Protein AF-A0A820MWV8-F1 (afdb_monomer)

Sequence (219 aa):
INILLFGETGVGKSTFINTFAHYLSYNTLDEALRGKIQILIPSSFSVSDSDTHTSTTITVGSPDDNELCEDNGKSQTQGCKSYVFFIGNRYLRLIDTLGIGDCRGVEQDNKNFDHILAFVSRYEHLNTICIMLKPNEHRLNIFIKYDIKELLKHLHINAKDNVMFIFTNARTNFYMPGGTSKQLKILLNELEATTRNHVPFIKENTFLFDNESFRFFDY

Mean predicted aligned error: 6.99 Å

Foldseek 3Di:
DEEEEAAAAPLCLQLVVQVVVLVVVDPDPVCSLVDDRRHPDKEKDWDADPPPRDIDIDIDDDDDPQAQHDPPRAFRGNAWDWDWDCDDNDIYIYTYATGWPGPVDDVVNVVSVVRVVVVCVVDPDRQAYEYGEEAAPLDDDPGRLVSVLVVVLPDDLVCLARYAYEHELCVVVVNDSHNVLVNVVVSQVVSCVVRVRRRDDDPVRYHYYYSVVVVVSVD

Nearest PDB structures (foldseek):
  3bb1-assembly4_G  TM=7.144E-01  e=1.302E-06  Pisum sativum
  3bb1-assembly3_F  TM=7.424E-01  e=8.557E-06  Pisum sativum
  3def-assembly1_A  TM=6.778E-01  e=3.135E-06  Arabidopsis thaliana
  3bb1-assembly2_C  TM=7.352E-01  e=1.328E-05  Pisum sativum
  3v70-assembly1_A  TM=6.775E-01  e=3.624E-05  Homo sapiens

pLDDT: mean 82.39, std 10.22, range [38.56, 96.12]

Secondary structure (DSSP, 8-state):
-EEEEE-BTTSSHHHHHHHHHHHHTSSSHHHHHHSPPP-SS-EEEEEE-TTT--EEEEEES---TTB----SSS-SB-S-EEEEEEETTEEEEEEE-PPB--TT-HHHHHHHHHHHHHHHTTSS---EEEEEE-TT-SS--HHHHHHHHHHHHHS-TTSGGGEEEEE-SGGGGTTS-HHHHHHHHHHHHHHHHHH------SGGGEEE---GGGGGTT-

Structure (mmCIF, N/CA/C/O backbone):
data_AF-A0A820MWV8-F1
#
_entry.id   AF-A0A820MWV8-F1
#
loop_
_atom_site.group_PDB
_atom_site.id
_atom_site.type_symbol
_atom_site.label_atom_id
_atom_site.label_alt_id
_atom_site.label_comp_id
_atom_site.label_asym_id
_atom_site.label_entity_id
_atom_site.label_seq_id
_atom_site.pdbx_PDB_ins_code
_atom_s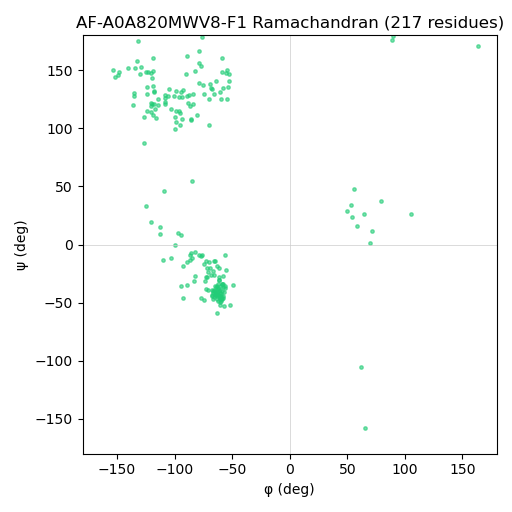ite.Cartn_x
_atom_site.Cartn_y
_atom_site.Cartn_z
_atom_site.occupancy
_atom_site.B_iso_or_equiv
_atom_site.auth_seq_id
_atom_site.auth_comp_id
_atom_site.auth_asym_id
_atom_site.auth_atom_id
_atom_site.pdbx_PDB_model_num
ATOM 1 N N . ILE A 1 1 ? -10.300 -14.214 -0.273 1.00 92.12 1 ILE A N 1
ATOM 2 C CA . ILE A 1 1 ? -9.483 -13.337 0.596 1.00 92.12 1 ILE A CA 1
ATOM 3 C C . ILE A 1 1 ? -9.434 -11.978 -0.073 1.00 92.12 1 ILE A C 1
ATOM 5 O O . ILE A 1 1 ? -8.936 -11.913 -1.187 1.00 92.12 1 ILE A O 1
ATOM 9 N N . ASN A 1 2 ? -9.987 -10.940 0.547 1.00 93.25 2 ASN A N 1
ATOM 10 C CA . ASN A 1 2 ? -10.034 -9.585 -0.003 1.00 93.25 2 ASN A CA 1
ATOM 11 C C . ASN A 1 2 ? -9.075 -8.685 0.781 1.00 93.25 2 ASN A C 1
ATOM 13 O O . ASN A 1 2 ? -9.213 -8.559 1.999 1.00 93.25 2 ASN A O 1
ATOM 17 N N . ILE A 1 3 ? -8.108 -8.095 0.081 1.00 94.88 3 ILE A N 1
ATOM 18 C CA . ILE A 1 3 ? -7.050 -7.253 0.642 1.00 94.88 3 ILE A CA 1
ATOM 19 C C . ILE A 1 3 ? -7.164 -5.865 0.013 1.00 94.88 3 ILE A C 1
ATOM 21 O O . ILE A 1 3 ? -7.073 -5.741 -1.206 1.00 94.88 3 ILE A O 1
ATOM 25 N N . LEU A 1 4 ? -7.357 -4.836 0.833 1.00 94.19 4 LEU A N 1
ATOM 26 C CA . LEU A 1 4 ? -7.358 -3.437 0.405 1.00 94.19 4 LEU A CA 1
ATOM 27 C C . LEU A 1 4 ? -5.935 -2.879 0.421 1.00 94.19 4 LEU A C 1
ATOM 29 O O . LEU A 1 4 ? -5.266 -2.985 1.445 1.00 94.19 4 LEU A O 1
ATOM 33 N N . LEU A 1 5 ? -5.485 -2.266 -0.673 1.00 94.56 5 LEU A N 1
ATOM 34 C CA . LEU A 1 5 ? -4.225 -1.523 -0.718 1.00 94.56 5 LEU A CA 1
ATOM 35 C C . LEU A 1 5 ? -4.519 -0.033 -0.559 1.00 94.56 5 LEU A C 1
ATOM 37 O O . LEU A 1 5 ? -5.155 0.557 -1.420 1.00 94.56 5 LEU A O 1
ATOM 41 N N . PHE A 1 6 ? -4.054 0.575 0.527 1.00 91.44 6 PHE A N 1
ATOM 42 C CA . PHE A 1 6 ? -4.320 1.972 0.859 1.00 91.44 6 PHE A CA 1
ATOM 43 C C . PHE A 1 6 ? -3.015 2.740 1.047 1.00 91.44 6 PHE A C 1
ATOM 45 O O . PHE A 1 6 ? -2.105 2.257 1.710 1.00 91.44 6 PHE A O 1
ATOM 52 N N . GLY A 1 7 ? -2.905 3.945 0.494 1.00 88.88 7 GLY A N 1
ATOM 53 C CA . GLY A 1 7 ? -1.718 4.786 0.658 1.00 88.88 7 GLY A CA 1
ATOM 54 C C . GLY A 1 7 ? -1.653 5.911 -0.366 1.00 88.88 7 GLY A C 1
ATOM 55 O O . GLY A 1 7 ? -2.437 5.934 -1.322 1.00 88.88 7 GLY A O 1
ATOM 56 N N . GLU A 1 8 ? -0.708 6.832 -0.177 1.00 85.25 8 GLU A N 1
ATOM 57 C CA . GLU A 1 8 ? -0.586 8.040 -1.001 1.00 85.25 8 GLU A CA 1
ATOM 58 C C . GLU A 1 8 ? -0.390 7.743 -2.496 1.00 85.25 8 GLU A C 1
ATOM 60 O O . GLU A 1 8 ? 0.009 6.648 -2.925 1.00 85.25 8 GLU A O 1
ATOM 65 N N . THR A 1 9 ? -0.683 8.745 -3.319 1.00 81.56 9 THR A N 1
ATOM 66 C CA . THR A 1 9 ? -0.273 8.750 -4.727 1.00 81.56 9 THR A CA 1
ATOM 67 C C . THR A 1 9 ? 1.236 8.514 -4.845 1.00 81.56 9 THR A C 1
ATOM 69 O O . THR A 1 9 ? 2.036 9.068 -4.097 1.00 81.56 9 THR A O 1
ATOM 72 N N . GLY A 1 10 ? 1.643 7.647 -5.777 1.00 80.81 10 GLY A N 1
ATOM 73 C CA . GLY A 1 10 ? 3.062 7.365 -6.016 1.00 80.81 10 GLY A CA 1
ATOM 74 C C . GLY A 1 10 ? 3.763 6.559 -4.913 1.00 80.81 10 GLY A C 1
ATOM 75 O O . GLY A 1 10 ? 4.989 6.449 -4.937 1.00 80.81 10 GLY A O 1
ATOM 76 N N . VAL A 1 11 ? 3.028 5.979 -3.953 1.00 86.12 11 VAL A N 1
ATOM 77 C CA . VAL A 1 11 ? 3.604 5.065 -2.947 1.00 86.12 11 VAL A CA 1
ATOM 78 C C . VAL A 1 11 ? 3.988 3.700 -3.532 1.00 86.12 11 VAL A C 1
ATOM 80 O O . VAL A 1 11 ? 4.812 3.009 -2.950 1.00 86.12 11 VAL A O 1
ATOM 83 N N . GLY A 1 12 ? 3.435 3.316 -4.690 1.00 87.94 12 GLY A N 1
ATOM 84 C CA . GLY A 1 12 ? 3.765 2.062 -5.383 1.00 87.94 12 GLY A CA 1
ATOM 85 C C . GLY A 1 12 ? 2.714 0.947 -5.293 1.00 87.94 12 GLY A C 1
ATOM 86 O O . GLY A 1 12 ? 3.083 -0.219 -5.410 1.00 87.94 12 GLY A O 1
ATOM 87 N N . LYS A 1 13 ? 1.425 1.273 -5.099 1.00 90.75 13 LYS A N 1
ATOM 88 C CA . LYS A 1 13 ? 0.319 0.288 -5.050 1.00 90.75 13 LYS A CA 1
ATOM 89 C C . LYS A 1 13 ? 0.231 -0.561 -6.326 1.00 90.75 13 LYS A C 1
ATOM 91 O O . LYS A 1 13 ? 0.326 -1.784 -6.264 1.00 90.75 13 LYS A O 1
ATOM 96 N N . SER A 1 14 ? 0.164 0.084 -7.489 1.00 89.06 14 SER A N 1
ATOM 97 C CA . SER A 1 14 ? 0.075 -0.601 -8.784 1.00 89.06 14 SER A CA 1
ATOM 98 C C . SER A 1 14 ? 1.346 -1.400 -9.104 1.00 89.06 14 SER A C 1
ATOM 100 O O . SER A 1 14 ? 1.273 -2.546 -9.546 1.00 89.06 14 SER A O 1
ATOM 102 N N . THR A 1 15 ? 2.526 -0.857 -8.773 1.00 88.69 15 THR A N 1
ATOM 103 C CA . THR A 1 15 ? 3.806 -1.579 -8.890 1.00 88.69 15 THR A CA 1
ATOM 104 C C . THR A 1 15 ? 3.839 -2.832 -8.016 1.00 88.69 15 THR A C 1
ATOM 106 O O . THR A 1 15 ? 4.344 -3.868 -8.449 1.00 88.69 15 THR A O 1
ATOM 109 N N . PHE A 1 16 ? 3.276 -2.773 -6.805 1.00 91.00 16 PHE A N 1
ATOM 110 C CA . PHE A 1 16 ? 3.152 -3.934 -5.926 1.00 91.00 16 PHE A CA 1
ATOM 111 C C . PHE A 1 16 ? 2.266 -5.019 -6.549 1.00 91.00 16 PHE A C 1
ATOM 113 O O . PHE A 1 16 ? 2.663 -6.180 -6.555 1.00 91.00 16 PHE A O 1
ATOM 120 N N . ILE A 1 17 ? 1.122 -4.656 -7.140 1.00 92.06 17 ILE A N 1
ATOM 121 C CA . ILE A 1 17 ? 0.235 -5.615 -7.823 1.00 92.06 17 ILE A CA 1
ATOM 122 C C . ILE A 1 17 ? 0.927 -6.252 -9.032 1.00 92.06 17 ILE A C 1
ATOM 124 O O . ILE A 1 17 ? 0.891 -7.475 -9.170 1.00 92.06 17 ILE A O 1
ATOM 128 N N . ASN A 1 18 ? 1.584 -5.456 -9.880 1.00 90.12 18 ASN A N 1
ATOM 129 C CA . ASN A 1 18 ? 2.346 -5.970 -11.023 1.00 90.12 18 ASN A CA 1
ATOM 130 C C . ASN A 1 18 ? 3.433 -6.948 -10.577 1.00 90.12 18 ASN A C 1
ATOM 132 O O . ASN A 1 18 ? 3.551 -8.045 -11.116 1.00 90.12 18 ASN A O 1
ATOM 136 N N . THR A 1 19 ? 4.186 -6.581 -9.542 1.00 87.62 19 THR A N 1
ATOM 137 C CA . THR A 1 19 ? 5.248 -7.434 -9.008 1.00 87.62 19 THR A CA 1
ATOM 138 C C . THR A 1 19 ? 4.681 -8.722 -8.405 1.00 87.62 19 THR A C 1
ATOM 140 O O . THR A 1 19 ? 5.224 -9.801 -8.626 1.00 87.62 19 THR A O 1
ATOM 143 N N . PHE A 1 20 ? 3.560 -8.635 -7.686 1.00 89.75 20 PHE A N 1
ATOM 144 C CA . PHE A 1 20 ? 2.862 -9.793 -7.131 1.00 89.75 20 PHE A CA 1
ATOM 145 C C . PHE A 1 20 ? 2.394 -10.754 -8.234 1.00 89.75 20 PHE A C 1
ATOM 147 O O . PHE A 1 20 ? 2.632 -11.957 -8.150 1.00 89.75 20 PHE A O 1
ATOM 154 N N . ALA A 1 21 ? 1.789 -10.224 -9.298 1.00 90.06 21 ALA A N 1
ATOM 155 C CA . ALA A 1 21 ? 1.360 -10.999 -10.458 1.00 90.06 21 ALA A CA 1
ATOM 156 C C . ALA A 1 21 ? 2.532 -11.672 -11.178 1.00 90.06 21 ALA A C 1
ATOM 158 O O . ALA A 1 21 ? 2.457 -12.849 -11.536 1.00 90.06 21 ALA A O 1
ATOM 159 N N . HIS A 1 22 ? 3.623 -10.929 -11.360 1.00 88.12 22 HIS A N 1
ATOM 160 C CA . HIS A 1 22 ? 4.836 -11.434 -11.976 1.00 88.12 22 HIS A CA 1
ATOM 161 C C . HIS A 1 22 ? 5.414 -12.600 -11.169 1.00 88.12 22 HIS A C 1
ATOM 163 O O . HIS A 1 22 ? 5.574 -13.678 -11.728 1.00 88.12 22 HIS A O 1
ATOM 169 N N . TYR A 1 23 ? 5.615 -12.455 -9.855 1.00 85.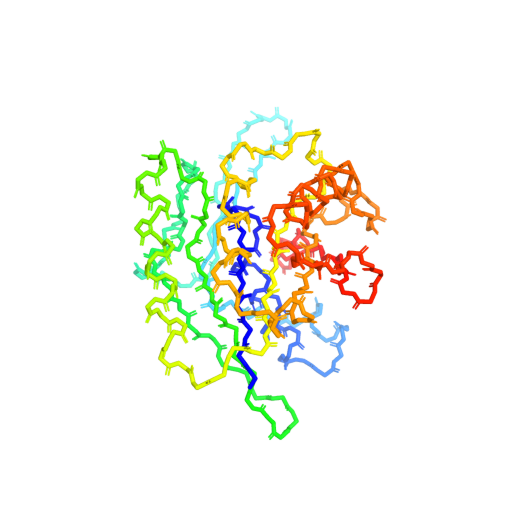19 23 TYR A N 1
ATOM 170 C CA . TYR A 1 23 ? 6.143 -13.548 -9.029 1.00 85.19 23 TYR A CA 1
ATOM 171 C C . TYR A 1 23 ? 5.239 -14.781 -8.987 1.00 85.19 23 TYR A C 1
ATOM 173 O O . TYR A 1 23 ? 5.748 -15.896 -8.960 1.00 85.19 23 TYR A O 1
ATOM 181 N N . LEU A 1 24 ? 3.914 -14.613 -9.027 1.00 87.81 24 LEU A N 1
ATOM 182 C CA . LEU A 1 24 ? 2.986 -15.748 -9.095 1.00 87.81 24 LEU A CA 1
ATOM 183 C C . LEU A 1 24 ? 2.998 -16.483 -10.441 1.00 87.81 24 LEU A C 1
ATOM 185 O O . LEU A 1 24 ? 2.474 -17.591 -10.527 1.00 87.81 24 LEU A O 1
ATOM 189 N N . SER A 1 25 ? 3.565 -15.879 -11.485 1.00 86.75 25 SER A N 1
ATOM 190 C CA . SER A 1 25 ? 3.640 -16.485 -12.818 1.00 86.75 25 SER A CA 1
ATOM 191 C C . SER A 1 25 ? 4.809 -17.466 -12.970 1.00 86.75 25 SER A C 1
ATOM 193 O O . SER A 1 25 ? 4.899 -18.137 -13.996 1.00 86.75 25 SER A O 1
ATOM 195 N N . TYR A 1 26 ? 5.691 -17.561 -11.970 1.00 87.50 26 TYR A N 1
ATOM 196 C CA . TYR A 1 26 ? 6.898 -18.389 -11.997 1.00 87.50 26 TYR A CA 1
ATOM 197 C C . TYR A 1 26 ? 6.990 -19.277 -10.756 1.00 87.50 26 TYR A C 1
ATOM 199 O O . TYR A 1 26 ? 6.469 -18.938 -9.694 1.00 87.50 26 TYR A O 1
ATOM 207 N N . ASN A 1 27 ? 7.667 -20.423 -10.874 1.00 86.19 27 ASN A N 1
ATOM 208 C CA . ASN A 1 27 ? 7.792 -21.357 -9.752 1.00 86.19 27 ASN A CA 1
ATOM 209 C C . ASN A 1 27 ? 8.911 -20.949 -8.792 1.00 86.19 27 ASN A C 1
ATOM 211 O O . ASN A 1 27 ? 8.877 -21.299 -7.611 1.00 86.19 27 ASN A O 1
ATOM 215 N N . THR A 1 28 ? 9.919 -20.237 -9.297 1.00 85.25 28 THR A N 1
ATOM 216 C CA . THR A 1 28 ? 11.075 -19.797 -8.514 1.00 85.25 28 THR A CA 1
ATOM 217 C C . THR A 1 28 ? 11.383 -18.325 -8.747 1.00 85.25 28 THR A C 1
ATOM 219 O O . THR A 1 28 ? 11.029 -17.743 -9.773 1.00 85.25 28 THR A O 1
ATOM 222 N N . LEU A 1 29 ? 12.087 -17.723 -7.785 1.00 80.56 29 LEU A N 1
ATOM 223 C CA . LEU A 1 29 ? 12.572 -16.353 -7.912 1.00 80.56 29 LEU A CA 1
ATOM 224 C C . LEU A 1 29 ? 13.509 -16.208 -9.120 1.00 80.56 29 LEU A C 1
ATOM 226 O O . LEU A 1 29 ? 13.345 -15.275 -9.893 1.00 80.56 29 LEU A O 1
ATOM 230 N N . ASP A 1 30 ? 14.433 -17.148 -9.326 1.00 83.25 30 ASP A N 1
ATOM 231 C CA . ASP A 1 30 ? 15.379 -17.104 -10.450 1.00 83.25 30 ASP A CA 1
ATOM 232 C C . ASP A 1 30 ? 14.680 -17.156 -11.814 1.00 83.25 30 ASP A C 1
ATOM 234 O O . ASP A 1 30 ? 15.104 -16.486 -12.756 1.00 83.25 30 ASP A O 1
ATOM 238 N N . GLU A 1 31 ? 13.599 -17.933 -11.924 1.00 85.44 31 GLU A N 1
ATOM 239 C CA . GLU A 1 31 ? 12.755 -17.952 -13.120 1.00 85.44 31 GLU A CA 1
ATOM 240 C C . GLU A 1 31 ? 12.056 -16.612 -13.333 1.00 85.44 31 GLU A C 1
ATOM 242 O O . GLU A 1 31 ? 12.054 -16.121 -14.457 1.00 85.44 31 GLU A O 1
ATOM 247 N N . ALA A 1 32 ? 11.516 -16.000 -12.275 1.00 84.19 32 ALA A N 1
ATOM 248 C CA . ALA A 1 32 ? 10.902 -14.680 -12.368 1.00 84.19 32 ALA A CA 1
ATOM 249 C C . ALA A 1 32 ? 11.912 -13.628 -12.848 1.00 84.19 32 ALA A C 1
ATOM 251 O O . ALA A 1 32 ? 11.640 -12.908 -13.803 1.00 84.19 32 ALA A O 1
ATOM 252 N N . LEU A 1 33 ? 13.123 -13.623 -12.277 1.00 78.31 33 LEU A N 1
ATOM 253 C CA . LEU A 1 33 ? 14.182 -12.673 -12.633 1.00 78.31 33 LEU A CA 1
ATOM 254 C C . LEU A 1 33 ? 14.634 -12.769 -14.102 1.00 78.31 33 LEU A C 1
ATOM 256 O O . LEU A 1 33 ? 15.135 -11.791 -14.646 1.00 78.31 33 LEU A O 1
ATOM 260 N N . ARG A 1 34 ? 14.509 -13.943 -14.731 1.00 82.25 34 ARG A N 1
ATOM 261 C CA . ARG A 1 34 ? 14.897 -14.183 -16.138 1.00 82.25 34 ARG A CA 1
ATOM 262 C C . ARG A 1 34 ? 13.706 -14.225 -17.091 1.00 82.25 34 ARG A C 1
ATOM 264 O O . ARG A 1 34 ? 13.884 -14.303 -18.306 1.00 82.25 34 ARG A O 1
ATOM 271 N N . GLY A 1 35 ? 12.505 -14.286 -16.536 1.00 79.81 35 GLY A N 1
ATOM 272 C CA . GLY A 1 35 ? 11.270 -14.459 -17.265 1.00 79.81 35 GLY A CA 1
ATOM 273 C C . GLY A 1 35 ? 10.799 -13.159 -17.899 1.00 79.81 35 GLY A C 1
ATOM 274 O O . GLY A 1 35 ? 11.238 -12.063 -17.564 1.00 79.81 35 GLY A O 1
ATOM 275 N N . LYS A 1 36 ? 9.835 -13.273 -18.813 1.00 81.44 36 LYS A N 1
ATOM 276 C CA . LYS A 1 36 ? 9.164 -12.100 -19.371 1.00 81.44 36 LYS A CA 1
ATOM 277 C C . LYS A 1 36 ? 8.365 -11.389 -18.274 1.00 81.44 36 LYS A C 1
ATOM 279 O O . LYS A 1 36 ? 7.555 -12.022 -17.584 1.00 81.44 36 LYS A O 1
ATOM 284 N N . ILE A 1 37 ? 8.550 -10.077 -18.143 1.00 79.19 37 ILE A N 1
ATOM 285 C CA . ILE A 1 37 ? 7.764 -9.268 -17.208 1.00 79.19 37 ILE A CA 1
ATOM 286 C C . ILE A 1 37 ? 6.280 -9.399 -17.545 1.00 79.19 37 ILE A C 1
ATOM 288 O O . ILE A 1 37 ? 5.870 -9.322 -18.705 1.00 79.19 37 ILE A O 1
ATOM 292 N N . GLN A 1 38 ? 5.476 -9.597 -16.504 1.00 80.56 38 GLN A N 1
ATOM 293 C CA . GLN A 1 38 ? 4.024 -9.581 -16.597 1.00 80.56 38 GLN A CA 1
ATOM 294 C C . GLN A 1 38 ? 3.540 -8.246 -16.039 1.00 80.56 38 GLN A C 1
ATOM 296 O O . GLN A 1 38 ? 3.763 -7.945 -14.868 1.00 80.56 38 GLN A O 1
ATOM 301 N N . ILE A 1 39 ? 2.908 -7.441 -16.891 1.00 84.38 39 ILE A N 1
ATOM 302 C CA . ILE A 1 39 ? 2.416 -6.106 -16.545 1.00 84.38 39 ILE A CA 1
ATOM 303 C C . ILE A 1 39 ? 0.898 -6.135 -16.666 1.00 84.38 39 ILE A C 1
ATOM 305 O O . ILE A 1 39 ? 0.368 -6.235 -17.770 1.00 84.38 39 ILE A O 1
ATOM 309 N N . LEU A 1 40 ? 0.208 -6.094 -15.525 1.00 86.12 40 LEU A N 1
ATOM 310 C CA . LEU A 1 40 ? -1.255 -6.057 -15.469 1.00 86.12 40 LEU A CA 1
ATOM 311 C C . LEU A 1 40 ? -1.791 -4.629 -15.502 1.00 86.12 40 LEU A C 1
ATOM 313 O O . LEU A 1 40 ? -2.865 -4.388 -16.042 1.00 86.12 40 LEU A O 1
ATOM 317 N N . ILE A 1 41 ? -1.054 -3.714 -14.880 1.00 87.00 41 ILE A N 1
ATOM 318 C CA . ILE A 1 41 ? -1.415 -2.312 -14.722 1.00 87.00 41 ILE A CA 1
ATOM 319 C C . ILE A 1 41 ? -0.348 -1.497 -15.445 1.00 87.00 41 ILE A C 1
ATOM 321 O O . ILE A 1 41 ? 0.829 -1.642 -15.092 1.00 87.00 41 ILE A O 1
ATOM 325 N N . PRO A 1 42 ? -0.696 -0.678 -16.450 1.00 85.38 42 PRO A N 1
ATOM 326 C CA . PRO A 1 42 ? 0.289 0.195 -17.064 1.00 85.38 42 PRO A CA 1
ATOM 327 C C . PRO A 1 42 ? 0.897 1.122 -16.016 1.00 85.38 42 PRO A C 1
ATOM 329 O O . PRO A 1 42 ? 0.286 1.463 -15.003 1.00 85.38 42 PRO A O 1
ATOM 332 N N . SER A 1 43 ? 2.155 1.478 -16.211 1.00 79.06 43 SER A N 1
ATOM 333 C CA . SER A 1 43 ? 2.868 2.351 -15.288 1.00 79.06 43 SER A CA 1
ATOM 334 C C . SER A 1 43 ? 3.889 3.167 -16.054 1.00 79.06 43 SER A C 1
ATOM 336 O O . SER A 1 43 ? 4.498 2.674 -17.004 1.00 79.06 43 SER A O 1
ATOM 338 N N . SER A 1 44 ? 4.104 4.402 -15.614 1.00 77.81 44 SER A N 1
ATOM 339 C CA . SER A 1 44 ? 5.174 5.249 -16.117 1.00 77.81 44 SER A CA 1
ATOM 340 C C . SER A 1 44 ? 6.147 5.628 -15.008 1.00 77.81 44 SER A C 1
ATOM 342 O O . SER A 1 44 ? 5.803 5.690 -13.824 1.00 77.81 44 SER A O 1
ATOM 344 N N . PHE A 1 45 ? 7.401 5.826 -15.390 1.00 76.12 45 PHE A N 1
ATOM 345 C CA . PHE A 1 45 ? 8.439 6.334 -14.508 1.00 76.12 45 PHE A CA 1
ATOM 346 C C . PHE A 1 45 ? 9.443 7.163 -15.301 1.00 76.12 45 PHE A C 1
ATOM 348 O O . PHE A 1 45 ? 9.701 6.913 -16.477 1.00 76.12 45 PHE A O 1
ATOM 355 N N . SER A 1 46 ? 10.005 8.163 -14.636 1.00 78.06 46 SER A N 1
ATOM 356 C CA . SER A 1 46 ? 10.964 9.091 -15.222 1.00 78.06 46 SER A CA 1
ATOM 357 C C . SER A 1 46 ? 12.391 8.637 -14.906 1.00 78.06 46 SER A C 1
ATOM 359 O O . SER A 1 46 ? 12.732 8.415 -13.742 1.00 78.06 46 SER A O 1
ATOM 361 N N . VAL A 1 47 ? 13.224 8.495 -15.937 1.00 78.38 47 VAL A N 1
ATOM 362 C CA . VAL A 1 47 ? 14.664 8.229 -15.818 1.00 78.38 47 VAL A CA 1
ATOM 363 C C . VAL A 1 47 ? 15.409 9.492 -16.219 1.00 78.38 47 VAL A C 1
ATOM 365 O O . VAL A 1 47 ? 15.221 10.000 -17.324 1.00 78.38 47 VAL A O 1
ATOM 368 N N . SER A 1 48 ? 16.243 10.006 -15.316 1.00 80.19 48 SER A N 1
ATOM 369 C CA . SER A 1 48 ? 17.113 11.142 -15.609 1.00 80.19 48 SER A CA 1
ATOM 370 C C . SER A 1 48 ? 18.482 10.649 -16.040 1.00 80.19 48 SER A C 1
ATOM 372 O O . SER A 1 48 ? 19.098 9.837 -15.350 1.00 80.19 48 SER A O 1
ATOM 374 N N . ASP A 1 49 ? 18.978 11.194 -17.141 1.00 81.38 49 ASP A N 1
ATOM 375 C CA . ASP A 1 49 ? 20.375 11.058 -17.531 1.00 81.38 49 ASP A CA 1
ATOM 376 C C . ASP A 1 49 ? 21.270 11.836 -16.548 1.00 81.38 49 ASP A C 1
ATOM 378 O O . ASP A 1 49 ? 20.937 12.961 -16.157 1.00 81.38 49 ASP A O 1
ATOM 382 N N . SER A 1 50 ? 22.375 11.229 -16.102 1.00 79.75 50 SER A N 1
ATOM 383 C CA . SER A 1 50 ? 23.232 11.799 -15.052 1.00 79.75 50 SER A CA 1
ATOM 384 C C . SER A 1 50 ? 24.050 12.999 -15.520 1.00 79.75 50 SER A C 1
ATOM 386 O O . SER A 1 50 ? 24.375 13.866 -14.710 1.00 79.75 50 SER A O 1
ATOM 388 N N . ASP A 1 51 ? 24.377 13.060 -16.809 1.00 82.62 51 ASP A N 1
ATOM 389 C CA . ASP A 1 51 ? 25.282 14.070 -17.356 1.00 82.62 51 ASP A CA 1
ATOM 390 C C . ASP A 1 51 ? 24.490 15.280 -17.859 1.00 82.62 51 ASP A C 1
ATOM 392 O O . ASP A 1 51 ? 24.791 16.431 -17.544 1.00 82.62 51 ASP A O 1
ATOM 396 N N . THR A 1 52 ? 23.413 15.022 -18.593 1.00 85.62 52 THR A N 1
ATOM 397 C CA . THR A 1 52 ? 22.571 16.044 -19.222 1.00 85.62 52 THR A CA 1
ATOM 398 C C . THR A 1 52 ? 21.432 16.522 -18.327 1.00 85.62 52 THR A C 1
ATOM 400 O O . THR A 1 52 ? 20.831 17.552 -18.629 1.00 85.62 52 THR A O 1
ATOM 403 N N . HIS A 1 53 ? 21.122 15.797 -17.242 1.00 78.19 53 HIS A N 1
ATOM 404 C CA . HIS A 1 53 ? 19.965 16.049 -16.369 1.00 78.19 53 HIS A CA 1
ATOM 405 C C . HIS A 1 53 ? 18.632 16.093 -17.139 1.00 78.19 53 HIS A C 1
ATOM 407 O O . HIS A 1 53 ? 17.657 16.706 -16.699 1.00 78.19 53 HIS A O 1
ATOM 413 N N . THR A 1 54 ? 18.586 15.455 -18.312 1.00 83.12 54 THR A N 1
ATOM 414 C CA . THR A 1 54 ? 17.364 15.339 -19.102 1.00 83.12 54 THR A CA 1
ATOM 415 C C . THR A 1 54 ? 16.551 14.153 -18.601 1.00 83.12 54 THR A C 1
ATOM 417 O O . THR A 1 54 ? 17.069 13.052 -18.423 1.00 83.12 54 THR A O 1
ATOM 420 N N . SER A 1 55 ? 15.266 14.394 -18.341 1.00 80.31 55 SER A N 1
ATOM 421 C CA . SER A 1 55 ? 14.329 13.371 -17.881 1.00 80.31 55 SER A CA 1
ATOM 422 C C . SER A 1 55 ? 13.592 12.769 -19.071 1.00 80.31 55 SER A C 1
ATOM 424 O O . SER A 1 55 ? 12.998 13.499 -19.866 1.00 80.31 55 SER A O 1
ATOM 426 N N . THR A 1 56 ? 13.615 11.444 -19.183 1.00 80.81 56 THR A N 1
ATOM 427 C CA . THR A 1 56 ? 12.828 10.688 -20.158 1.00 80.81 56 THR A CA 1
ATOM 428 C C . THR A 1 56 ? 11.801 9.840 -19.423 1.00 80.81 56 THR A C 1
ATOM 430 O O . THR A 1 56 ? 12.150 9.039 -18.555 1.00 80.81 56 THR A O 1
ATOM 433 N N . THR A 1 57 ? 10.527 9.996 -19.775 1.00 80.06 57 THR A N 1
ATOM 434 C CA . THR A 1 57 ? 9.448 9.169 -19.228 1.00 80.06 57 THR A CA 1
ATOM 435 C C . THR A 1 57 ? 9.350 7.864 -20.006 1.00 80.06 57 THR A C 1
ATOM 437 O O . THR A 1 57 ? 9.113 7.858 -21.213 1.00 80.06 57 THR A O 1
ATOM 440 N N . ILE A 1 58 ? 9.501 6.751 -19.299 1.00 79.50 58 ILE A N 1
ATOM 441 C CA . ILE A 1 58 ? 9.300 5.401 -19.817 1.00 79.50 58 ILE A CA 1
ATOM 442 C C . ILE A 1 58 ? 7.906 4.955 -19.393 1.00 79.50 58 ILE A C 1
ATOM 444 O O . ILE A 1 58 ? 7.533 5.109 -18.232 1.00 79.50 58 ILE A O 1
ATOM 448 N N . THR A 1 59 ? 7.132 4.419 -20.335 1.00 80.88 59 THR A N 1
ATOM 449 C CA . THR A 1 59 ? 5.813 3.831 -20.067 1.00 80.88 59 THR A CA 1
ATOM 450 C C . THR A 1 59 ? 5.844 2.360 -20.432 1.00 80.88 59 THR A C 1
ATOM 452 O O . THR A 1 59 ? 6.290 1.999 -21.520 1.00 80.88 59 THR A O 1
ATOM 455 N N . VAL A 1 60 ? 5.358 1.521 -19.523 1.00 81.31 60 VAL A N 1
ATOM 456 C CA . VAL A 1 60 ? 5.300 0.070 -19.685 1.00 81.31 60 VAL A CA 1
ATOM 457 C C . VAL A 1 60 ? 3.861 -0.423 -19.537 1.00 81.31 60 VAL A C 1
ATOM 459 O O . VAL A 1 60 ? 3.073 0.142 -18.777 1.00 81.31 60 VAL A O 1
ATOM 462 N N . GLY A 1 61 ? 3.517 -1.498 -20.249 1.00 82.38 61 GLY A N 1
ATOM 463 C CA . GLY A 1 61 ? 2.153 -2.033 -20.306 1.00 82.38 61 GLY A CA 1
ATOM 464 C C . GLY A 1 61 ? 1.294 -1.423 -21.419 1.00 82.38 61 GLY A C 1
ATOM 465 O O . GLY A 1 61 ? 1.731 -0.557 -22.172 1.00 82.38 61 GLY A O 1
ATOM 466 N N . SER A 1 62 ? 0.069 -1.932 -21.559 1.00 83.38 62 SER A N 1
ATOM 467 C CA . SER A 1 62 ? -0.912 -1.410 -22.524 1.00 83.38 62 SER A CA 1
ATOM 468 C C . SER A 1 62 ? -1.760 -0.305 -21.883 1.00 83.38 62 SER A C 1
ATOM 470 O O . SER A 1 62 ? -2.040 -0.422 -20.691 1.00 83.38 62 SER A O 1
ATOM 472 N N . PRO A 1 63 ? -2.195 0.726 -22.634 1.00 82.75 63 PRO A N 1
ATOM 473 C CA . PRO A 1 63 ? -3.060 1.782 -22.105 1.00 82.75 63 PRO A CA 1
ATOM 474 C C . PRO A 1 63 ? -4.318 1.232 -21.415 1.00 82.75 63 PRO A C 1
ATOM 476 O O . PRO A 1 63 ? -4.926 0.278 -21.903 1.00 82.75 63 PRO A O 1
ATOM 479 N N . ASP A 1 64 ? -4.707 1.852 -20.302 1.00 82.88 64 ASP A N 1
ATOM 480 C CA . ASP A 1 64 ? -5.896 1.518 -19.512 1.00 82.88 64 ASP A CA 1
ATOM 481 C C . ASP A 1 64 ? -6.612 2.823 -19.144 1.00 82.88 64 ASP A C 1
ATOM 483 O O . ASP A 1 64 ? -5.995 3.729 -18.589 1.00 82.88 64 ASP A O 1
ATOM 487 N N . ASP A 1 65 ? -7.911 2.922 -19.432 1.00 84.31 65 ASP A N 1
ATOM 488 C CA . ASP A 1 65 ? -8.717 4.118 -19.144 1.00 84.31 65 ASP A CA 1
ATOM 489 C C . ASP A 1 65 ? -8.790 4.440 -17.637 1.00 84.31 65 ASP A C 1
ATOM 491 O O . ASP A 1 65 ? -9.106 5.565 -17.248 1.00 84.31 65 ASP A O 1
ATOM 495 N N . ASN A 1 66 ? -8.509 3.458 -16.771 1.00 82.88 66 ASN A N 1
ATOM 496 C CA . ASN A 1 66 ? -8.463 3.633 -15.322 1.00 82.88 66 ASN A CA 1
ATOM 497 C C . ASN A 1 66 ? -7.098 4.122 -14.805 1.00 82.88 66 ASN A C 1
ATOM 499 O O . ASN A 1 66 ? -6.995 4.415 -13.613 1.00 82.88 66 ASN A O 1
ATOM 503 N N . GLU A 1 67 ? -6.067 4.207 -15.651 1.00 82.94 67 GLU A N 1
ATOM 504 C CA . GLU A 1 67 ? -4.706 4.586 -15.261 1.00 82.94 67 GLU A CA 1
ATOM 505 C C . GLU A 1 67 ? -4.187 5.743 -16.116 1.00 82.94 67 GLU A C 1
ATOM 507 O O . GLU A 1 67 ? -3.858 5.605 -17.294 1.00 82.94 67 GLU A O 1
ATOM 512 N N . LEU A 1 68 ? -4.054 6.905 -15.486 1.00 76.62 68 LEU A N 1
ATOM 513 C CA . LEU A 1 68 ? -3.288 8.007 -16.049 1.00 76.62 68 LEU A CA 1
ATOM 514 C C . LEU A 1 68 ? -1.801 7.677 -15.879 1.00 76.62 68 LEU A C 1
ATOM 516 O O . LEU A 1 68 ? -1.406 7.170 -14.839 1.00 76.62 68 LEU A O 1
ATOM 520 N N . CYS A 1 69 ? -0.986 7.931 -16.902 1.00 67.94 69 CYS A N 1
ATOM 521 C CA . CYS A 1 69 ? 0.473 7.762 -16.866 1.00 67.94 69 CYS A CA 1
ATOM 522 C C . CYS A 1 69 ? 1.168 9.137 -16.877 1.00 67.94 69 CYS A C 1
ATOM 524 O O . CYS A 1 69 ? 2.098 9.367 -17.650 1.00 67.94 69 CYS A O 1
ATOM 526 N N . GLU A 1 70 ? 0.686 10.071 -16.054 1.00 67.25 70 GLU A N 1
ATOM 527 C CA . GLU A 1 70 ? 1.128 11.469 -16.008 1.00 67.25 70 GLU A CA 1
ATOM 528 C C . GLU A 1 70 ? 1.950 11.785 -14.749 1.00 67.25 70 GLU A C 1
ATOM 530 O O . GLU A 1 70 ? 1.478 11.622 -13.626 1.00 67.25 70 GLU A O 1
ATOM 535 N N . ASP A 1 71 ? 3.132 12.380 -14.903 1.00 61.22 71 ASP A N 1
ATOM 536 C CA . ASP A 1 71 ? 4.015 12.738 -13.779 1.00 61.22 71 ASP A CA 1
ATOM 537 C C . ASP A 1 71 ? 3.661 14.106 -13.149 1.00 61.22 71 ASP A C 1
ATOM 539 O O . ASP A 1 71 ? 4.470 15.026 -13.079 1.00 61.22 71 ASP A O 1
ATOM 543 N N . ASN A 1 72 ? 2.398 14.268 -12.735 1.00 63.25 72 ASN A N 1
ATOM 544 C CA . ASN A 1 72 ? 1.839 15.544 -12.253 1.00 63.25 72 ASN A CA 1
ATOM 545 C C . ASN 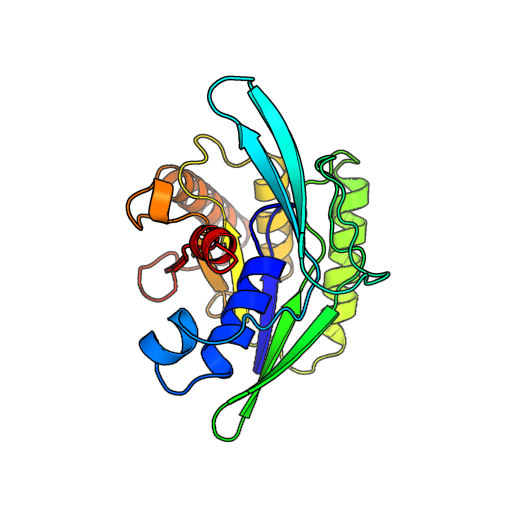A 1 72 ? 1.474 15.536 -10.754 1.00 63.25 72 ASN A C 1
ATOM 547 O O . ASN A 1 72 ? 0.779 16.435 -10.276 1.00 63.25 72 ASN A O 1
ATOM 551 N N . GLY A 1 73 ? 1.858 14.491 -10.011 1.00 59.38 73 GLY A N 1
ATOM 552 C CA . GLY A 1 73 ? 1.509 14.318 -8.591 1.00 59.38 73 GLY A CA 1
ATOM 553 C C . GLY A 1 73 ? 0.029 14.007 -8.308 1.00 59.38 73 GLY A C 1
ATOM 554 O O . GLY A 1 73 ? -0.357 13.855 -7.152 1.00 59.38 73 GLY A O 1
ATOM 555 N N . LYS A 1 74 ? -0.807 13.884 -9.346 1.00 65.62 74 LYS A N 1
ATOM 556 C CA . LYS A 1 74 ? -2.208 13.445 -9.243 1.00 65.62 74 LYS A CA 1
ATOM 557 C C . LYS A 1 74 ? -2.292 11.930 -9.090 1.00 65.62 74 LYS A C 1
ATOM 559 O O . LYS A 1 74 ? -1.396 11.213 -9.543 1.00 65.62 74 LYS A O 1
ATOM 564 N N . SER A 1 75 ? -3.386 11.435 -8.504 1.00 65.25 75 SER A N 1
ATOM 565 C CA . SER A 1 75 ? -3.660 9.991 -8.507 1.00 65.25 75 SER A CA 1
ATOM 566 C C . SER A 1 75 ? -3.647 9.464 -9.943 1.00 65.25 75 SER A C 1
ATOM 568 O O . SER A 1 75 ? -4.362 9.989 -10.797 1.00 65.25 75 SER A O 1
ATOM 570 N N . GLN A 1 76 ? -2.824 8.444 -10.189 1.00 75.06 76 GLN A N 1
ATOM 571 C CA . GLN A 1 76 ? -2.715 7.772 -11.487 1.00 75.06 76 GLN A CA 1
ATOM 572 C C . GLN A 1 76 ? -3.934 6.871 -11.711 1.00 75.06 76 GLN A C 1
ATOM 574 O O . GLN A 1 76 ? -4.651 7.018 -12.698 1.00 75.06 76 GLN A O 1
ATOM 579 N N . THR A 1 77 ? -4.274 6.069 -10.704 1.00 73.62 77 THR A N 1
ATOM 580 C CA . THR A 1 77 ? -5.496 5.269 -10.662 1.00 73.62 77 THR A CA 1
ATOM 581 C C . THR A 1 77 ? -6.726 6.166 -10.484 1.00 73.62 77 THR A C 1
ATOM 583 O O . THR A 1 77 ? -6.789 6.953 -9.533 1.00 73.62 77 THR A O 1
ATOM 586 N N . GLN A 1 78 ? -7.702 6.051 -11.389 1.00 80.19 78 GLN A N 1
ATOM 587 C CA . GLN A 1 78 ? -8.920 6.881 -11.427 1.00 80.19 78 GLN A CA 1
ATOM 588 C C . GLN A 1 78 ? -10.112 6.271 -10.680 1.00 80.19 78 GLN A C 1
ATOM 590 O O . GLN A 1 78 ? -11.061 6.971 -10.326 1.00 80.19 78 GLN A O 1
ATOM 595 N N . GLY A 1 79 ? -10.069 4.968 -10.419 1.00 84.25 79 GLY A N 1
ATOM 596 C CA . GLY A 1 79 ? -11.142 4.222 -9.779 1.00 84.25 79 GLY A CA 1
ATOM 597 C C . GLY A 1 79 ? -10.610 2.994 -9.054 1.00 84.25 79 GLY A C 1
ATOM 598 O O . GLY A 1 79 ? -9.607 2.404 -9.456 1.00 84.25 79 GLY A O 1
ATOM 599 N N . CYS A 1 80 ? -11.296 2.587 -7.983 1.00 90.31 80 CYS A N 1
ATOM 600 C CA . CYS A 1 80 ? -10.985 1.327 -7.319 1.00 90.31 80 CYS A CA 1
ATOM 601 C C . CYS A 1 80 ? -11.158 0.156 -8.293 1.00 90.31 80 CYS A C 1
ATOM 603 O O . CYS A 1 80 ? -12.200 0.023 -8.941 1.00 90.31 80 CYS A O 1
ATOM 605 N N . LYS A 1 81 ? -10.157 -0.721 -8.358 1.00 93.25 81 LYS A N 1
ATOM 606 C CA . LYS A 1 81 ? -10.143 -1.888 -9.248 1.00 93.25 81 LYS A CA 1
ATOM 607 C C . LYS A 1 81 ? -9.687 -3.116 -8.477 1.00 93.25 81 LYS A C 1
ATOM 609 O O . LYS A 1 81 ? -8.994 -3.025 -7.470 1.00 93.25 81 LYS A O 1
ATOM 614 N N . SER A 1 82 ? -10.141 -4.292 -8.895 1.00 94.38 82 SER A N 1
ATOM 615 C CA . SER A 1 82 ? -9.804 -5.550 -8.228 1.00 94.38 82 SER A CA 1
ATOM 616 C C . SER A 1 82 ? -9.053 -6.488 -9.149 1.00 94.38 82 SER A C 1
ATOM 618 O O . SER A 1 82 ? -9.516 -6.772 -10.249 1.00 94.38 82 SER A O 1
ATOM 620 N N . TYR A 1 83 ? -7.960 -7.039 -8.636 1.00 94.81 83 TYR A N 1
ATOM 621 C CA . TYR A 1 83 ? -7.110 -8.011 -9.309 1.00 94.81 83 TYR A CA 1
ATOM 622 C C . TYR A 1 83 ? -7.193 -9.332 -8.551 1.00 94.81 83 TYR A C 1
ATOM 624 O O . TYR A 1 83 ? -6.933 -9.381 -7.347 1.00 94.81 83 TYR A O 1
ATOM 632 N N . VAL A 1 84 ? -7.636 -10.388 -9.234 1.00 94.88 84 VAL A N 1
ATOM 633 C CA . VAL A 1 84 ? -7.915 -11.691 -8.621 1.00 94.88 84 VAL A CA 1
ATOM 634 C C . VAL A 1 84 ? -6.850 -12.692 -9.038 1.00 94.88 84 VAL A C 1
ATOM 636 O O . VAL A 1 84 ? -6.632 -12.920 -10.222 1.00 94.88 84 VAL A O 1
ATOM 639 N N . PHE A 1 85 ? -6.244 -13.324 -8.043 1.00 93.62 85 PHE A N 1
ATOM 640 C CA . PHE A 1 85 ? -5.207 -14.332 -8.178 1.00 93.62 85 PHE A CA 1
ATOM 641 C C . PHE A 1 85 ? -5.698 -15.642 -7.571 1.00 93.62 85 PHE A C 1
ATOM 643 O O . PHE A 1 85 ? -6.284 -15.657 -6.483 1.00 93.62 85 PHE A O 1
ATOM 650 N N . PHE A 1 86 ? -5.459 -16.749 -8.264 1.00 91.94 86 PHE A N 1
ATOM 651 C CA . PHE A 1 86 ? -5.744 -18.080 -7.744 1.00 91.94 86 PHE A CA 1
ATOM 652 C C . PHE A 1 86 ? -4.473 -18.651 -7.112 1.00 91.94 86 PHE A C 1
ATOM 654 O O . PHE A 1 86 ? -3.488 -18.879 -7.807 1.00 91.94 86 PHE A O 1
ATOM 661 N N . ILE A 1 87 ? -4.477 -18.835 -5.789 1.00 87.38 87 ILE A N 1
ATOM 662 C CA . ILE A 1 87 ? -3.310 -19.297 -5.025 1.00 87.38 87 ILE A CA 1
ATOM 663 C C . ILE A 1 87 ? -3.708 -20.547 -4.242 1.00 87.38 87 ILE A C 1
ATOM 665 O O . ILE A 1 87 ? -4.559 -20.494 -3.346 1.00 87.38 87 ILE A O 1
ATOM 669 N N . GLY A 1 88 ? -3.099 -21.683 -4.588 1.00 86.50 88 GLY A N 1
ATOM 670 C CA . GLY A 1 88 ? -3.450 -22.988 -4.028 1.00 86.50 88 GLY A CA 1
ATOM 671 C C . GLY A 1 88 ? -4.899 -23.359 -4.352 1.00 86.50 88 GLY A C 1
ATOM 672 O O . GLY A 1 88 ? -5.212 -23.717 -5.480 1.00 86.50 88 GLY A O 1
ATOM 673 N N . ASN A 1 89 ? -5.787 -23.263 -3.361 1.00 91.38 89 ASN A N 1
ATOM 674 C CA . ASN A 1 89 ? -7.224 -23.521 -3.500 1.00 91.38 89 ASN A CA 1
ATOM 675 C C . ASN A 1 89 ? -8.101 -22.309 -3.133 1.00 91.38 89 ASN A C 1
ATOM 677 O O . ASN A 1 89 ? -9.281 -22.472 -2.816 1.00 91.38 89 ASN A O 1
ATOM 681 N N . ARG A 1 90 ? -7.536 -21.094 -3.120 1.00 91.25 90 ARG A N 1
ATOM 682 C CA . ARG A 1 90 ? -8.238 -19.871 -2.707 1.00 91.25 90 ARG A CA 1
ATOM 683 C C . ARG A 1 90 ? -8.080 -18.760 -3.736 1.00 91.25 90 ARG A C 1
ATOM 685 O O . ARG A 1 90 ? -7.026 -18.593 -4.341 1.00 91.25 90 ARG A O 1
ATOM 692 N N . TYR A 1 91 ? -9.121 -17.938 -3.851 1.00 93.69 91 TYR A N 1
ATOM 693 C CA . TYR A 1 91 ? -9.053 -16.666 -4.563 1.00 93.69 91 TYR A CA 1
ATOM 694 C C . TYR A 1 91 ? -8.554 -15.569 -3.621 1.00 93.69 91 TYR A C 1
ATOM 696 O O . TYR A 1 91 ? -9.185 -15.272 -2.596 1.00 93.69 91 TYR A O 1
ATOM 704 N N . LEU A 1 92 ? -7.424 -14.967 -3.976 1.00 95.12 92 LEU A N 1
ATOM 705 C CA . LEU A 1 92 ? -6.895 -13.759 -3.362 1.00 95.12 92 LEU A CA 1
ATOM 706 C C . LEU A 1 92 ? -7.221 -12.573 -4.267 1.00 95.12 92 LEU A C 1
ATOM 708 O O . LEU A 1 92 ? -6.938 -12.598 -5.458 1.00 95.12 92 LEU A O 1
ATOM 712 N N . ARG A 1 93 ? -7.836 -11.536 -3.707 1.00 95.81 93 ARG A N 1
ATOM 713 C CA . ARG A 1 93 ? -8.216 -10.315 -4.408 1.00 95.81 93 ARG A CA 1
ATOM 714 C C . ARG A 1 93 ? -7.454 -9.148 -3.809 1.00 95.81 93 ARG A C 1
ATOM 716 O O . ARG A 1 93 ? -7.669 -8.824 -2.642 1.00 95.81 93 ARG A O 1
ATOM 723 N N . LEU A 1 94 ? -6.611 -8.518 -4.618 1.00 96.12 94 LEU A N 1
ATOM 724 C CA . LEU A 1 94 ? -6.031 -7.218 -4.309 1.00 96.12 94 LEU A CA 1
ATOM 725 C C . LEU A 1 94 ? -6.981 -6.139 -4.827 1.00 96.12 94 LEU A C 1
ATOM 727 O O . LEU A 1 94 ? -7.335 -6.133 -6.006 1.00 96.12 94 LEU A O 1
ATOM 731 N N . ILE A 1 95 ? -7.438 -5.272 -3.933 1.00 94.75 95 ILE A N 1
ATOM 732 C CA . ILE A 1 95 ? -8.267 -4.111 -4.240 1.00 94.75 95 ILE A CA 1
ATOM 733 C C . ILE A 1 95 ? -7.323 -2.915 -4.294 1.00 94.75 95 ILE A C 1
ATOM 735 O O . ILE A 1 95 ? -6.838 -2.463 -3.256 1.00 94.75 95 ILE A O 1
ATOM 739 N N . ASP A 1 96 ? -7.050 -2.446 -5.506 1.00 93.25 96 ASP A N 1
ATOM 740 C CA . ASP A 1 96 ? -6.303 -1.218 -5.735 1.00 93.25 96 ASP A CA 1
ATOM 741 C C . ASP A 1 96 ? -7.222 -0.018 -5.519 1.00 93.25 96 ASP A C 1
ATOM 743 O O . ASP A 1 96 ? -8.397 -0.041 -5.912 1.00 93.25 96 ASP A O 1
ATOM 747 N N . THR A 1 97 ? -6.700 1.022 -4.884 1.00 89.31 97 THR A N 1
ATOM 748 C CA . THR A 1 97 ? -7.433 2.262 -4.630 1.00 89.31 97 THR A CA 1
ATOM 749 C C . THR A 1 97 ? -6.742 3.424 -5.305 1.00 89.31 97 THR A C 1
ATOM 751 O O . THR A 1 97 ? -5.538 3.400 -5.556 1.00 89.31 97 THR A O 1
ATOM 754 N N . LEU A 1 98 ? -7.492 4.505 -5.503 1.00 84.44 98 LEU A N 1
ATOM 755 C CA . LEU A 1 98 ? -6.887 5.785 -5.832 1.00 84.44 98 LEU A CA 1
ATOM 756 C C . LEU A 1 98 ? -5.840 6.156 -4.768 1.00 84.44 98 LEU A C 1
ATOM 758 O O . LEU A 1 98 ? -5.942 5.766 -3.597 1.00 84.44 98 LEU A O 1
ATOM 762 N N . GLY A 1 99 ? -4.813 6.892 -5.186 1.00 72.38 99 GLY A N 1
ATOM 763 C CA . GLY A 1 99 ? -3.903 7.536 -4.254 1.00 72.38 99 GLY A CA 1
ATOM 764 C C . GLY A 1 99 ? -4.612 8.642 -3.484 1.00 72.38 99 GLY A C 1
ATOM 765 O O . GLY A 1 99 ? -5.337 9.447 -4.062 1.00 72.38 99 GLY A O 1
ATOM 766 N N . ILE A 1 100 ? -4.398 8.647 -2.175 1.00 72.75 100 ILE A N 1
ATOM 767 C CA . ILE A 1 100 ? -4.841 9.710 -1.268 1.00 72.75 100 ILE A CA 1
ATOM 768 C C . ILE A 1 100 ? -3.766 10.803 -1.157 1.00 72.75 100 ILE A C 1
ATOM 770 O O . ILE A 1 100 ? -2.610 10.569 -1.535 1.00 72.75 100 ILE A O 1
ATOM 774 N N . GLY A 1 101 ? -4.135 11.990 -0.676 1.00 61.28 101 GLY A N 1
ATOM 775 C CA . GLY A 1 101 ? -3.237 13.148 -0.643 1.00 61.28 101 GLY A CA 1
ATOM 776 C C . GLY A 1 101 ? -3.123 13.836 -2.001 1.00 61.28 101 GLY A C 1
ATOM 777 O O . GLY A 1 101 ? -2.043 14.274 -2.400 1.00 61.28 101 GLY A O 1
ATOM 778 N N . ASP A 1 102 ? -4.233 13.898 -2.737 1.00 59.41 102 ASP A N 1
ATOM 779 C CA . ASP A 1 102 ? -4.297 14.637 -3.992 1.00 59.41 102 ASP A CA 1
ATOM 780 C C . ASP A 1 102 ? -4.209 16.150 -3.718 1.00 59.41 102 ASP A C 1
ATOM 782 O O . ASP A 1 102 ? -4.861 16.679 -2.816 1.00 59.41 102 ASP A O 1
ATOM 786 N N . CYS A 1 103 ? -3.446 16.886 -4.531 1.00 54.28 103 CYS A N 1
ATOM 787 C CA . CYS A 1 103 ? -3.300 18.345 -4.437 1.00 54.28 103 CYS A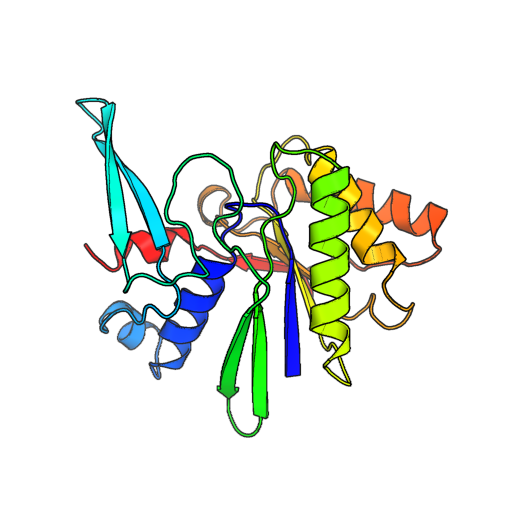 CA 1
ATOM 788 C C . CYS A 1 103 ? -4.633 19.126 -4.515 1.00 54.28 103 CYS A C 1
ATOM 790 O O . CYS A 1 103 ? -4.648 20.339 -4.310 1.00 54.28 103 CYS A O 1
ATOM 792 N N . ARG A 1 104 ? -5.748 18.456 -4.832 1.00 58.94 104 ARG A N 1
ATOM 793 C CA . ARG A 1 104 ? -7.117 18.995 -4.845 1.00 58.94 104 ARG A CA 1
ATOM 794 C C . ARG A 1 104 ? -7.751 19.168 -3.452 1.00 58.94 104 ARG A C 1
ATOM 796 O O . ARG A 1 104 ? -8.793 19.814 -3.363 1.00 58.94 104 ARG A O 1
ATOM 803 N N . GLY A 1 105 ? -7.124 18.666 -2.384 1.00 67.12 105 GLY A N 1
ATOM 804 C CA . GLY A 1 105 ? -7.492 18.944 -0.990 1.00 67.12 105 GLY A CA 1
ATOM 805 C C . GLY A 1 105 ? -8.528 17.998 -0.364 1.00 67.12 105 GLY A C 1
ATOM 806 O O . GLY A 1 105 ? -9.058 17.094 -1.005 1.00 67.12 105 GLY A O 1
ATOM 807 N N . VAL A 1 106 ? -8.842 18.258 0.913 1.00 70.56 106 VAL A N 1
ATOM 808 C CA . VAL A 1 106 ? -9.586 17.355 1.822 1.00 70.56 106 VAL A CA 1
ATOM 809 C C . VAL A 1 106 ? -10.962 16.935 1.290 1.00 70.56 106 VAL A C 1
ATOM 811 O O . VAL A 1 106 ? -11.389 15.804 1.494 1.00 70.56 106 VAL A O 1
ATOM 814 N N . GLU A 1 107 ? -11.677 17.815 0.584 1.00 74.88 107 GLU A N 1
ATOM 815 C CA . GLU A 1 107 ? -12.991 17.468 0.020 1.00 74.88 107 GLU A CA 1
ATOM 816 C C . GLU A 1 107 ? -12.905 16.378 -1.053 1.00 74.88 107 GLU A C 1
ATOM 818 O O . GLU A 1 107 ? -13.801 15.538 -1.158 1.00 74.88 107 GLU A O 1
ATOM 823 N N . GLN A 1 108 ? -11.841 16.387 -1.859 1.00 75.25 108 GLN A N 1
ATOM 824 C CA . GLN A 1 108 ? -11.625 15.350 -2.860 1.00 75.25 108 GLN A CA 1
ATOM 825 C C . GLN A 1 108 ? -11.196 14.042 -2.196 1.00 75.25 108 GLN A C 1
ATOM 827 O O . GLN A 1 108 ? -11.673 12.985 -2.608 1.00 75.25 108 GLN A O 1
ATOM 832 N N . ASP A 1 109 ? -10.364 14.108 -1.156 1.00 72.00 109 ASP A N 1
ATOM 833 C CA . ASP A 1 109 ? -9.961 12.927 -0.388 1.00 72.00 109 ASP A CA 1
ATOM 834 C C . ASP A 1 109 ? -11.172 12.259 0.280 1.00 72.00 109 ASP A C 1
ATOM 836 O O . ASP A 1 109 ? -11.318 11.043 0.183 1.00 72.00 109 ASP A O 1
ATOM 840 N N . ASN A 1 110 ? -12.121 13.034 0.820 1.00 78.38 110 ASN A N 1
ATOM 841 C CA . ASN A 1 110 ? -13.378 12.496 1.354 1.00 78.38 1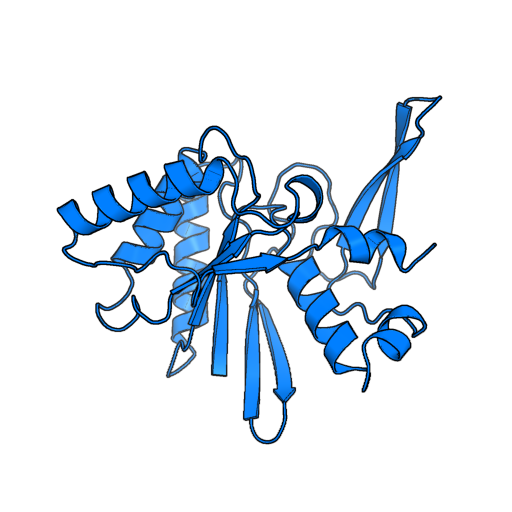10 ASN A CA 1
ATOM 842 C C . ASN A 1 110 ? -14.204 11.767 0.284 1.00 78.38 110 ASN A C 1
ATOM 844 O O . ASN A 1 110 ? -14.666 10.655 0.517 1.00 78.38 110 ASN A O 1
ATOM 848 N N . LYS A 1 111 ? -14.341 12.338 -0.921 1.00 81.94 111 LYS A N 1
ATOM 849 C CA . LYS A 1 111 ? -15.038 11.661 -2.034 1.00 81.94 111 LYS A CA 1
ATOM 850 C C . LYS A 1 111 ? -14.321 10.384 -2.465 1.00 81.94 111 LYS A C 1
ATOM 852 O O . LYS A 1 111 ? -14.963 9.367 -2.717 1.00 81.94 111 LYS A O 1
ATOM 857 N N . ASN A 1 112 ? -12.992 10.431 -2.556 1.00 79.25 112 ASN A N 1
ATOM 858 C CA . ASN A 1 112 ? -12.177 9.262 -2.880 1.00 79.25 112 ASN A CA 1
ATOM 859 C C . ASN A 1 112 ? -12.370 8.170 -1.820 1.00 79.25 112 ASN A C 1
ATOM 861 O O . ASN A 1 112 ? -12.515 6.997 -2.156 1.00 79.25 112 ASN A O 1
ATOM 865 N N . PHE A 1 113 ? -12.423 8.560 -0.549 1.00 79.94 113 PHE A N 1
ATOM 866 C CA . PHE A 1 113 ? -12.651 7.664 0.570 1.00 79.94 113 PHE A CA 1
ATOM 867 C C . PHE A 1 113 ? -14.056 7.047 0.549 1.00 79.94 113 PHE A C 1
ATOM 869 O O . PHE A 1 113 ? -14.181 5.827 0.657 1.00 79.94 113 PHE A O 1
ATOM 876 N N . ASP A 1 114 ? -15.099 7.839 0.301 1.00 83.62 114 ASP A N 1
ATOM 877 C CA . ASP A 1 114 ? -16.468 7.341 0.128 1.00 83.62 114 ASP A CA 1
ATOM 878 C C . ASP A 1 114 ? -16.557 6.337 -1.029 1.00 83.62 114 ASP A C 1
ATOM 880 O O . ASP A 1 114 ? -17.208 5.296 -0.912 1.00 83.62 114 ASP A O 1
ATOM 884 N N . HIS A 1 115 ? -15.854 6.595 -2.136 1.00 85.62 115 HIS A N 1
ATOM 885 C CA . HIS A 1 115 ? -15.752 5.645 -3.243 1.00 85.62 115 HIS A CA 1
ATOM 886 C C . HIS A 1 115 ? -15.053 4.346 -2.829 1.00 85.62 115 HIS A C 1
ATOM 888 O O . HIS A 1 115 ? -15.516 3.269 -3.210 1.00 85.62 115 HIS A O 1
ATOM 894 N N . ILE A 1 116 ? -13.980 4.423 -2.035 1.00 87.62 116 ILE A N 1
ATOM 895 C CA . ILE A 1 116 ? -13.297 3.242 -1.490 1.00 87.62 116 ILE A CA 1
ATOM 896 C C . ILE A 1 116 ? -14.264 2.443 -0.612 1.00 87.62 116 ILE A C 1
ATOM 898 O O . ILE A 1 116 ? -14.423 1.241 -0.833 1.00 87.62 116 ILE A O 1
ATOM 902 N N . LEU A 1 117 ? -14.959 3.094 0.327 1.00 85.56 117 LEU A N 1
ATOM 903 C CA . LEU A 1 117 ? -15.939 2.453 1.208 1.00 85.56 117 LEU A CA 1
ATOM 904 C C . LEU A 1 117 ? -17.083 1.797 0.423 1.00 85.56 117 LEU A C 1
ATOM 906 O O . LEU A 1 117 ? -17.418 0.636 0.663 1.00 85.56 117 LEU A O 1
ATOM 910 N N . ALA A 1 118 ? -17.644 2.502 -0.561 1.00 89.00 118 ALA A N 1
ATOM 911 C CA . ALA A 1 118 ? -18.696 1.987 -1.435 1.00 89.00 118 ALA A CA 1
ATOM 912 C C . ALA A 1 118 ? -18.219 0.838 -2.340 1.00 89.00 118 ALA A C 1
ATOM 914 O O . ALA A 1 118 ? -19.018 0.009 -2.783 1.00 89.00 118 ALA A O 1
ATOM 915 N N . PHE A 1 119 ? -16.924 0.783 -2.653 1.00 90.88 119 PHE A N 1
ATOM 916 C CA . PHE A 1 119 ? -16.343 -0.317 -3.407 1.00 90.88 119 PHE A CA 1
ATOM 917 C C . PHE A 1 119 ? -16.148 -1.552 -2.525 1.00 90.88 119 PHE A C 1
ATOM 919 O O . PHE A 1 119 ? -16.519 -2.656 -2.931 1.00 90.88 119 PHE A O 1
ATOM 926 N N . VAL A 1 120 ? -15.593 -1.385 -1.319 1.00 89.00 120 VAL A N 1
ATOM 927 C CA . VAL A 1 120 ? -15.335 -2.513 -0.410 1.00 89.00 120 VAL A CA 1
ATOM 928 C C . VAL A 1 120 ? -16.614 -3.091 0.193 1.00 89.00 120 VAL A C 1
ATOM 930 O O . VAL A 1 120 ? -16.653 -4.291 0.450 1.00 89.00 120 VAL A O 1
ATOM 933 N N . SER A 1 121 ? -17.680 -2.294 0.342 1.00 87.69 121 SER A N 1
ATOM 934 C CA . SER A 1 121 ? -18.981 -2.749 0.862 1.00 87.69 121 SER A CA 1
ATOM 935 C C . SER A 1 121 ? -19.689 -3.775 -0.031 1.00 87.69 121 SER A C 1
ATOM 937 O O . SER A 1 121 ? -20.614 -4.451 0.412 1.00 87.69 121 SER A O 1
ATOM 939 N N . ARG A 1 122 ? -19.235 -3.936 -1.281 1.00 90.62 122 ARG A N 1
ATOM 940 C CA . ARG A 1 122 ? -19.716 -4.967 -2.218 1.00 90.62 122 ARG A CA 1
ATOM 941 C C . ARG A 1 122 ? -19.238 -6.370 -1.846 1.00 90.62 122 ARG A C 1
ATOM 943 O O . ARG A 1 122 ? -19.734 -7.347 -2.402 1.00 90.62 122 ARG A O 1
ATOM 950 N N . TYR A 1 123 ? -18.253 -6.476 -0.956 1.00 88.62 123 TYR A N 1
ATOM 951 C CA . TYR A 1 123 ? -17.705 -7.741 -0.494 1.00 88.62 123 TYR A CA 1
ATOM 952 C C . TYR A 1 123 ? -18.201 -8.045 0.918 1.00 88.62 123 TYR A C 1
ATOM 954 O O . TYR A 1 123 ? -18.122 -7.202 1.805 1.00 88.62 123 TYR A O 1
ATOM 962 N N . GLU A 1 124 ? -18.637 -9.285 1.142 1.00 86.44 124 GLU A N 1
ATOM 963 C CA . GLU A 1 124 ? -19.110 -9.755 2.454 1.00 86.44 124 GLU A CA 1
ATOM 964 C C . GLU A 1 124 ? -18.039 -9.622 3.550 1.00 86.44 124 GLU A C 1
ATOM 966 O O . GLU A 1 124 ? -18.335 -9.325 4.708 1.00 86.44 124 GLU A O 1
ATOM 971 N N . HIS A 1 125 ? -16.771 -9.813 3.178 1.00 85.44 125 HIS A N 1
ATOM 972 C CA . HIS A 1 125 ? -15.644 -9.740 4.097 1.00 85.44 125 HIS A CA 1
ATOM 973 C C . HIS A 1 125 ? -14.490 -8.946 3.497 1.00 85.44 125 HIS A C 1
ATOM 975 O O . HIS A 1 125 ? -14.015 -9.264 2.405 1.00 85.44 125 HIS A O 1
ATOM 981 N N . LEU A 1 126 ? -13.970 -7.983 4.257 1.00 88.25 126 LEU A N 1
ATOM 982 C CA . LEU A 1 126 ? -12.659 -7.387 4.023 1.00 88.25 126 LEU A CA 1
ATOM 983 C C . LEU A 1 126 ? -11.659 -8.038 4.985 1.00 88.25 126 LEU A C 1
ATOM 985 O O . LEU A 1 126 ? -11.746 -7.854 6.196 1.00 88.25 126 LEU A O 1
ATOM 989 N N . ASN A 1 127 ? -10.753 -8.861 4.453 1.00 90.81 127 ASN A N 1
ATOM 990 C CA . ASN A 1 127 ? -9.875 -9.693 5.276 1.00 90.81 127 ASN A CA 1
ATOM 991 C C . ASN A 1 127 ? -8.641 -8.944 5.769 1.00 90.81 127 ASN A C 1
ATOM 993 O O . ASN A 1 127 ? -8.129 -9.282 6.829 1.00 90.81 127 ASN A O 1
ATOM 997 N N . THR A 1 128 ? -8.137 -7.984 4.993 1.00 91.88 128 THR A N 1
ATOM 998 C CA . THR A 1 128 ? -6.883 -7.289 5.296 1.00 91.88 128 THR A CA 1
ATOM 999 C C . THR A 1 128 ? -6.889 -5.885 4.712 1.00 91.88 128 THR A C 1
ATOM 1001 O O . THR A 1 128 ? -7.395 -5.669 3.609 1.00 91.88 128 THR A O 1
ATOM 1004 N N . ILE A 1 129 ? -6.290 -4.945 5.436 1.00 92.44 129 ILE A N 1
ATOM 1005 C CA . ILE A 1 129 ? -6.017 -3.589 4.965 1.00 92.44 129 ILE A CA 1
ATOM 1006 C C . ILE A 1 129 ? -4.518 -3.358 5.032 1.00 92.44 129 ILE A C 1
ATOM 1008 O O . ILE A 1 129 ? -3.928 -3.328 6.109 1.00 92.44 129 ILE A O 1
ATOM 1012 N N . CYS A 1 130 ? -3.909 -3.191 3.869 1.00 94.88 130 CYS A N 1
ATOM 1013 C CA . CYS A 1 130 ? -2.502 -2.873 3.726 1.00 94.88 130 CYS A CA 1
ATOM 1014 C C . CYS A 1 130 ? -2.338 -1.358 3.628 1.00 94.88 130 CYS A C 1
ATOM 1016 O O . CYS A 1 130 ? -2.664 -0.767 2.601 1.00 94.88 130 CYS A O 1
ATOM 1018 N N . ILE A 1 131 ? -1.807 -0.738 4.679 1.00 93.62 131 ILE A N 1
ATOM 1019 C CA . ILE A 1 131 ? -1.398 0.666 4.675 1.00 93.62 131 ILE A CA 1
ATOM 1020 C C . ILE A 1 131 ? 0.028 0.737 4.125 1.00 93.62 131 ILE A C 1
ATOM 1022 O O . ILE A 1 131 ? 0.987 0.309 4.771 1.00 93.62 131 ILE A O 1
ATOM 1026 N N . MET A 1 132 ? 0.162 1.255 2.909 1.00 93.19 132 MET A N 1
ATOM 1027 C CA . MET A 1 132 ? 1.420 1.393 2.190 1.00 93.19 132 MET A CA 1
ATOM 1028 C C . MET A 1 132 ? 2.042 2.768 2.449 1.00 93.19 132 MET A C 1
ATOM 1030 O O . MET A 1 132 ? 1.360 3.788 2.363 1.00 93.19 132 MET A O 1
ATOM 1034 N N . LEU A 1 133 ? 3.340 2.798 2.755 1.00 91.31 133 LEU A N 1
ATOM 1035 C CA . LEU A 1 133 ? 4.093 3.999 3.130 1.00 91.31 133 LEU A CA 1
ATOM 1036 C C . LEU A 1 133 ? 5.493 3.975 2.508 1.00 91.31 133 LEU A C 1
ATOM 1038 O O . LEU A 1 133 ? 6.070 2.905 2.338 1.00 91.31 133 LEU A O 1
ATOM 1042 N N . LYS A 1 134 ? 6.088 5.143 2.245 1.00 87.88 134 LYS A N 1
ATOM 1043 C CA . LYS A 1 134 ? 7.522 5.237 1.928 1.00 87.88 134 LYS A CA 1
ATOM 1044 C C . LYS A 1 134 ? 8.366 5.233 3.212 1.00 87.88 134 LYS A C 1
ATOM 1046 O O . LYS A 1 134 ? 7.906 5.713 4.260 1.00 87.88 134 LYS A O 1
ATOM 1051 N N . PRO A 1 135 ? 9.601 4.707 3.180 1.00 80.50 135 PRO A N 1
ATOM 1052 C CA . PRO A 1 135 ? 10.508 4.788 4.307 1.00 80.50 135 PRO A CA 1
ATOM 1053 C C . PRO A 1 135 ? 11.101 6.202 4.362 1.00 80.50 135 PRO A C 1
ATOM 1055 O O . PRO A 1 135 ? 11.239 6.872 3.344 1.00 80.50 135 PRO A O 1
ATOM 1058 N N . ASN A 1 136 ? 11.500 6.644 5.553 1.00 76.62 136 ASN A N 1
ATOM 1059 C CA . ASN A 1 136 ? 12.205 7.919 5.765 1.00 76.62 136 ASN A CA 1
ATOM 1060 C C . ASN A 1 136 ? 11.447 9.216 5.450 1.00 76.62 136 ASN A C 1
ATOM 1062 O O . ASN A 1 136 ? 12.068 10.265 5.290 1.00 76.62 136 ASN A O 1
ATOM 1066 N N . GLU A 1 137 ? 10.122 9.206 5.515 1.00 74.06 137 GLU A N 1
ATOM 1067 C CA . GLU A 1 137 ? 9.361 10.448 5.601 1.00 74.06 137 GLU A CA 1
ATOM 1068 C C . GLU A 1 137 ? 9.597 11.079 6.982 1.00 74.06 137 GLU A C 1
ATOM 1070 O O . GLU A 1 137 ? 9.061 10.637 8.006 1.00 74.06 137 GLU A O 1
ATOM 1075 N N . HIS A 1 138 ? 10.443 12.117 7.038 1.00 63.38 138 HIS A N 1
ATOM 1076 C CA . HIS A 1 138 ? 10.744 12.845 8.280 1.00 63.38 138 HIS A CA 1
ATOM 1077 C C . HIS A 1 138 ? 9.484 13.433 8.926 1.00 63.38 138 HIS A C 1
ATOM 1079 O O . HIS A 1 138 ? 9.422 13.609 10.149 1.00 63.38 138 HIS A O 1
ATOM 1085 N N . ARG A 1 139 ? 8.471 13.724 8.106 1.00 63.81 139 ARG A N 1
ATOM 1086 C CA . ARG A 1 139 ? 7.133 14.125 8.522 1.00 63.81 139 ARG A CA 1
ATOM 1087 C C . ARG A 1 139 ? 6.138 13.365 7.661 1.00 63.81 139 ARG A C 1
ATOM 1089 O O . ARG A 1 139 ? 6.125 13.550 6.454 1.00 63.81 139 ARG A O 1
ATOM 1096 N N . LEU A 1 140 ? 5.273 12.571 8.292 1.00 74.88 140 LEU A N 1
ATOM 1097 C CA . LEU A 1 140 ? 4.047 12.148 7.621 1.00 74.88 140 LEU A CA 1
ATOM 1098 C C . LEU A 1 140 ? 3.263 13.414 7.263 1.00 74.88 140 LEU A C 1
ATOM 1100 O O . LEU A 1 140 ? 3.011 14.248 8.145 1.00 74.88 140 LEU A O 1
ATOM 1104 N N . ASN A 1 141 ? 2.925 13.550 5.985 1.00 76.00 141 ASN A N 1
ATOM 1105 C CA . ASN A 1 141 ? 2.110 14.640 5.475 1.00 76.00 141 ASN A CA 1
ATOM 1106 C C . ASN A 1 141 ? 0.799 14.747 6.286 1.00 76.00 141 ASN A C 1
ATOM 1108 O O . ASN A 1 141 ? 0.279 13.756 6.803 1.00 76.00 141 ASN A O 1
ATOM 1112 N N . ILE A 1 142 ? 0.279 15.963 6.460 1.00 76.81 142 ILE A N 1
ATOM 1113 C CA . ILE A 1 142 ? -0.975 16.193 7.191 1.00 76.81 142 ILE A CA 1
ATOM 1114 C C . ILE A 1 142 ? -2.117 15.407 6.532 1.00 76.81 142 ILE A C 1
ATOM 1116 O O . ILE A 1 142 ? -2.936 14.842 7.254 1.00 76.81 142 ILE A O 1
ATOM 1120 N N . PHE A 1 143 ? -2.108 15.303 5.199 1.00 75.44 143 PHE A N 1
ATOM 1121 C CA . PHE A 1 143 ? -3.095 14.544 4.429 1.00 75.44 143 PHE A CA 1
ATOM 1122 C C . PHE A 1 143 ? -3.055 13.046 4.764 1.00 75.44 143 PHE A C 1
ATOM 1124 O O . PHE A 1 143 ? -4.002 12.550 5.361 1.00 75.44 143 PHE A O 1
ATOM 1131 N N . ILE A 1 144 ? -1.921 12.352 4.590 1.00 78.56 144 ILE A N 1
ATOM 1132 C CA . ILE A 1 144 ? -1.830 10.919 4.943 1.00 78.56 144 ILE A CA 1
ATOM 1133 C C . ILE A 1 144 ? -2.126 10.628 6.417 1.00 78.56 144 ILE A C 1
ATOM 1135 O O . ILE A 1 144 ? -2.706 9.592 6.742 1.00 78.56 144 ILE A O 1
ATOM 1139 N N . LYS A 1 145 ? -1.767 11.538 7.336 1.00 83.88 145 LYS A N 1
ATOM 1140 C CA . LYS A 1 145 ? -2.167 11.407 8.745 1.00 83.88 145 LYS A CA 1
ATOM 1141 C C . LYS A 1 145 ? -3.683 11.449 8.882 1.00 83.88 145 LYS A C 1
ATOM 1143 O O . LYS A 1 145 ? -4.230 10.618 9.600 1.00 83.88 145 LYS A O 1
ATOM 1148 N N . TYR A 1 146 ? -4.338 12.420 8.253 1.00 81.88 14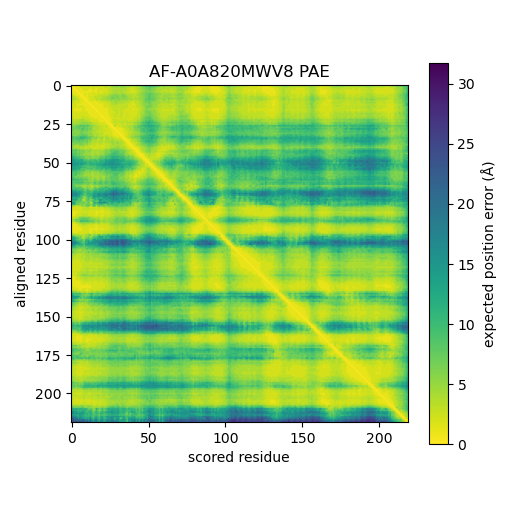6 TYR A N 1
ATOM 1149 C CA . TYR A 1 146 ? -5.791 12.543 8.269 1.00 81.88 146 TYR A CA 1
ATOM 1150 C C . TYR A 1 146 ? -6.452 11.301 7.668 1.00 81.88 146 TYR A C 1
ATOM 1152 O O . TYR A 1 146 ? -7.286 10.692 8.328 1.00 81.88 146 TYR A O 1
ATOM 1160 N N . ASP A 1 147 ? -5.997 10.860 6.501 1.00 80.81 147 ASP A N 1
ATOM 1161 C CA . ASP A 1 147 ? -6.600 9.747 5.774 1.00 80.81 147 ASP A CA 1
ATOM 1162 C C . ASP A 1 147 ? -6.446 8.410 6.506 1.00 80.81 147 ASP A C 1
ATOM 1164 O O . ASP A 1 147 ? -7.398 7.639 6.600 1.00 80.81 147 ASP A O 1
ATOM 1168 N N . ILE A 1 148 ? -5.272 8.137 7.092 1.00 85.94 148 ILE A N 1
ATOM 1169 C CA . IL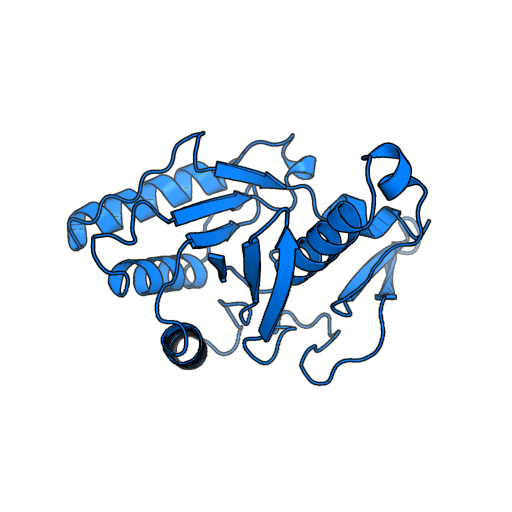E A 1 148 ? -5.081 6.954 7.945 1.00 85.94 148 ILE A CA 1
ATOM 1170 C C . ILE A 1 148 ? -5.990 7.038 9.172 1.00 85.94 148 ILE A C 1
ATOM 1172 O O . ILE A 1 148 ? -6.600 6.036 9.544 1.00 85.94 148 ILE A O 1
ATOM 1176 N N . LYS A 1 149 ? -6.107 8.213 9.811 1.00 85.25 149 LYS A N 1
ATOM 1177 C CA . LYS A 1 149 ? -7.018 8.380 10.953 1.00 85.25 149 LYS A CA 1
ATOM 1178 C C . LYS A 1 149 ? -8.457 8.109 10.549 1.00 85.25 149 LYS A C 1
ATOM 1180 O O . LYS A 1 149 ? -9.159 7.420 11.279 1.00 85.25 149 LYS A O 1
ATOM 1185 N N . GLU A 1 150 ? -8.888 8.653 9.422 1.00 82.25 150 GLU A N 1
ATOM 1186 C CA . GLU A 1 150 ? -10.257 8.513 8.954 1.00 82.25 150 GLU A CA 1
ATOM 1187 C C . GLU A 1 150 ? -10.554 7.061 8.579 1.00 82.25 150 GLU A C 1
ATOM 1189 O O . GLU A 1 150 ? -11.496 6.482 9.116 1.00 82.25 150 GLU A O 1
ATOM 1194 N N . LEU A 1 151 ? -9.667 6.411 7.818 1.00 82.56 151 LEU A N 1
ATOM 1195 C CA . LEU A 1 151 ? -9.752 4.980 7.530 1.00 82.56 151 LEU A CA 1
ATOM 1196 C C . LEU A 1 151 ? -9.902 4.151 8.806 1.00 82.56 151 LEU A C 1
ATOM 1198 O O . LEU A 1 151 ? -10.832 3.357 8.920 1.00 82.56 151 LEU A O 1
ATOM 1202 N N . LEU A 1 152 ? -9.015 4.351 9.782 1.00 82.69 152 LEU A N 1
ATOM 1203 C CA . LEU A 1 152 ? -8.993 3.549 11.003 1.00 82.69 152 LEU A CA 1
ATOM 1204 C C . LEU A 1 152 ? -10.175 3.831 11.948 1.00 82.69 152 LEU A C 1
ATOM 1206 O O . LEU A 1 152 ? -10.538 2.947 12.723 1.00 82.69 152 LEU A O 1
ATOM 1210 N N . LYS A 1 153 ? -10.807 5.012 11.887 1.00 79.81 153 LYS A N 1
ATOM 1211 C CA . LYS A 1 153 ? -12.049 5.306 12.632 1.00 79.81 153 LYS A CA 1
ATOM 1212 C C . LYS A 1 153 ? -13.257 4.557 12.078 1.00 79.81 153 LYS A C 1
ATOM 1214 O O . LYS A 1 153 ? -14.101 4.124 12.857 1.00 79.81 153 LYS A O 1
ATOM 1219 N N . HIS A 1 154 ? -13.351 4.434 10.753 1.00 76.25 154 HIS A N 1
ATOM 1220 C CA . HIS A 1 154 ? -14.463 3.745 10.084 1.00 76.25 154 HIS A CA 1
ATOM 1221 C C . HIS A 1 154 ? -14.321 2.222 10.118 1.00 76.25 154 HIS A C 1
ATOM 1223 O O . HIS A 1 154 ? -15.259 1.496 9.786 1.00 76.25 154 HIS A O 1
ATOM 1229 N N . LEU A 1 155 ? -13.166 1.714 10.553 1.00 69.62 155 LEU A N 1
ATOM 1230 C CA . LEU A 1 155 ? -12.977 0.290 10.757 1.00 69.62 155 LEU A CA 1
ATOM 1231 C C . LEU A 1 155 ? -13.682 -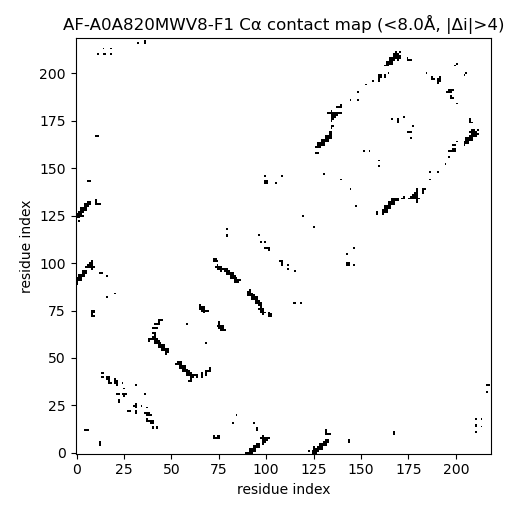0.200 12.014 1.00 69.62 155 LEU A C 1
ATOM 1233 O O . LEU A 1 155 ? -13.494 0.311 13.117 1.00 69.62 155 LEU A O 1
ATOM 1237 N N . HIS A 1 156 ? -14.454 -1.272 11.842 1.00 67.00 156 HIS A N 1
ATOM 1238 C CA . HIS A 1 156 ? -15.014 -2.012 12.961 1.00 67.00 156 HIS A CA 1
ATOM 1239 C C . HIS A 1 156 ? -13.889 -2.459 13.907 1.00 67.00 156 HIS A C 1
ATOM 1241 O O . HIS A 1 156 ? -12.797 -2.807 13.457 1.00 67.00 156 HIS A O 1
ATOM 1247 N N . ILE A 1 157 ? -14.161 -2.536 15.213 1.00 61.66 157 ILE A N 1
ATOM 1248 C CA . ILE A 1 157 ? -13.159 -2.865 16.246 1.00 61.66 157 ILE A CA 1
ATOM 1249 C C . ILE A 1 157 ? -12.420 -4.197 16.006 1.00 61.66 157 ILE A C 1
ATOM 1251 O O . ILE A 1 157 ? -11.307 -4.384 16.485 1.00 61.66 157 ILE A O 1
ATOM 1255 N N . ASN A 1 158 ? -13.013 -5.099 15.219 1.00 64.50 158 ASN A N 1
ATOM 1256 C CA . ASN A 1 158 ? -12.433 -6.395 14.841 1.00 64.50 158 ASN A CA 1
ATOM 1257 C C . ASN A 1 158 ? -11.523 -6.328 13.601 1.00 64.50 158 ASN A C 1
ATOM 1259 O O . ASN A 1 158 ? -10.815 -7.284 13.313 1.00 64.50 158 ASN A O 1
ATOM 1263 N N . ALA A 1 159 ? -11.544 -5.230 12.843 1.00 67.81 159 ALA A N 1
ATOM 1264 C CA . ALA A 1 159 ? -10.716 -5.056 11.652 1.00 67.81 159 ALA A CA 1
ATOM 1265 C C . ALA A 1 159 ? -9.317 -4.498 11.972 1.00 67.81 159 ALA A C 1
ATOM 1267 O O . ALA A 1 159 ? -8.449 -4.504 11.103 1.00 67.81 159 ALA A O 1
ATOM 1268 N N . LYS A 1 160 ? -9.066 -4.064 13.216 1.00 70.44 160 LYS A N 1
ATOM 1269 C CA . LYS A 1 160 ? -7.764 -3.533 13.660 1.00 70.44 160 LYS A CA 1
ATOM 1270 C C . LYS A 1 160 ? -6.633 -4.567 13.588 1.00 70.44 160 LYS A C 1
ATOM 1272 O O . LYS A 1 160 ? -5.515 -4.219 13.225 1.00 70.44 160 LYS A O 1
ATOM 1277 N N . ASP A 1 161 ? -6.944 -5.833 13.868 1.00 78.62 161 ASP A N 1
ATOM 1278 C CA . ASP A 1 161 ? -5.977 -6.939 13.825 1.00 78.62 161 ASP A CA 1
ATOM 1279 C C . ASP A 1 161 ? -5.689 -7.391 12.382 1.00 78.62 161 ASP A C 1
ATOM 1281 O O . ASP A 1 161 ? -4.740 -8.126 12.124 1.00 78.62 161 ASP A O 1
ATOM 1285 N N . ASN A 1 162 ? -6.476 -6.890 11.425 1.00 87.50 162 ASN A N 1
ATOM 1286 C CA . ASN A 1 162 ? -6.342 -7.154 9.997 1.00 87.50 162 ASN A CA 1
ATOM 1287 C C . ASN A 1 162 ? -5.564 -6.044 9.265 1.00 87.50 162 ASN A C 1
ATOM 1289 O O . ASN A 1 162 ? -5.545 -6.017 8.032 1.00 87.50 162 ASN A O 1
ATOM 1293 N N . VAL A 1 163 ? -4.945 -5.112 9.998 1.00 92.44 163 VAL A N 1
ATOM 1294 C CA . VAL A 1 163 ? -4.125 -4.042 9.421 1.00 92.44 163 VAL A CA 1
ATOM 1295 C C . VAL A 1 163 ? -2.673 -4.500 9.290 1.00 92.44 163 VAL A C 1
ATOM 1297 O O . VAL A 1 163 ? -2.044 -4.935 10.257 1.00 92.44 163 VAL A O 1
ATOM 1300 N N . MET A 1 164 ? -2.129 -4.352 8.085 1.00 95.25 164 MET A N 1
ATOM 1301 C CA . MET A 1 164 ? -0.727 -4.600 7.760 1.00 95.25 164 MET A CA 1
ATOM 1302 C C . MET A 1 164 ? -0.089 -3.313 7.242 1.00 95.25 164 MET A C 1
ATOM 1304 O O . MET A 1 164 ? -0.717 -2.546 6.515 1.00 95.25 164 MET A O 1
ATOM 1308 N N . PHE A 1 165 ? 1.173 -3.085 7.584 1.00 94.50 165 PHE A N 1
ATOM 1309 C CA . PHE A 1 165 ? 1.958 -1.958 7.097 1.00 94.50 165 PHE A CA 1
ATOM 1310 C C . PHE A 1 165 ? 2.959 -2.445 6.061 1.00 94.50 165 PHE A C 1
ATOM 1312 O O . PHE A 1 165 ? 3.719 -3.377 6.321 1.00 94.50 165 PHE A O 1
ATOM 1319 N N . ILE A 1 166 ? 2.979 -1.812 4.892 1.00 94.50 166 ILE A N 1
ATOM 1320 C CA . ILE A 1 166 ? 3.922 -2.136 3.821 1.00 94.50 166 ILE A CA 1
ATOM 1321 C C . ILE A 1 166 ? 4.767 -0.902 3.540 1.00 94.50 166 ILE A C 1
ATOM 1323 O O . ILE A 1 166 ? 4.281 0.093 3.011 1.00 94.50 166 ILE A O 1
ATOM 1327 N N . PHE A 1 167 ? 6.047 -0.972 3.877 1.00 92.38 167 PHE A N 1
ATOM 1328 C CA . PHE A 1 167 ? 7.013 0.053 3.515 1.00 92.38 167 PHE A CA 1
ATOM 1329 C C . PHE A 1 167 ? 7.543 -0.244 2.118 1.00 92.38 167 PHE A C 1
ATOM 1331 O O . PHE A 1 167 ? 8.297 -1.199 1.943 1.00 92.38 167 PHE A O 1
ATOM 1338 N N . THR A 1 168 ? 7.123 0.539 1.129 1.00 89.88 168 THR A N 1
ATOM 1339 C CA . THR A 1 168 ? 7.659 0.478 -0.237 1.00 89.88 168 THR A CA 1
ATOM 1340 C C . THR A 1 168 ? 9.024 1.148 -0.301 1.00 89.88 168 THR A C 1
ATOM 1342 O O . THR A 1 168 ? 9.519 1.620 0.718 1.00 89.88 168 THR A O 1
ATOM 1345 N N . ASN A 1 169 ? 9.682 1.154 -1.463 1.00 85.00 169 ASN A N 1
ATOM 1346 C CA . ASN A 1 169 ? 10.992 1.769 -1.682 1.00 85.00 169 ASN A CA 1
ATOM 1347 C C . ASN A 1 169 ? 12.040 1.359 -0.626 1.00 85.00 169 ASN A C 1
ATOM 1349 O O . ASN A 1 169 ? 12.962 2.111 -0.321 1.00 85.00 169 ASN A O 1
ATOM 1353 N N . ALA A 1 170 ? 11.910 0.162 -0.044 1.00 83.00 170 ALA A N 1
ATOM 1354 C CA . ALA A 1 170 ? 12.624 -0.198 1.177 1.00 83.00 170 ALA A CA 1
ATOM 1355 C C . ALA A 1 170 ? 14.146 -0.297 0.985 1.00 83.00 170 ALA A C 1
ATOM 1357 O O . ALA A 1 170 ? 14.897 -0.127 1.950 1.00 83.00 170 ALA A O 1
ATOM 1358 N N . ARG A 1 171 ? 14.616 -0.511 -0.254 1.00 82.81 171 ARG A N 1
ATOM 1359 C CA . ARG A 1 171 ? 16.044 -0.562 -0.601 1.00 82.81 171 ARG A CA 1
ATOM 1360 C C . ARG A 1 171 ? 16.784 0.714 -0.206 1.00 82.81 171 ARG A C 1
ATOM 1362 O O . ARG A 1 171 ? 17.884 0.619 0.331 1.00 82.81 171 ARG A O 1
ATOM 1369 N N . THR A 1 172 ? 16.185 1.889 -0.413 1.00 77.69 172 THR A N 1
ATOM 1370 C CA . THR A 1 172 ? 16.822 3.182 -0.089 1.00 77.69 172 THR A CA 1
ATOM 1371 C C . THR A 1 172 ? 17.047 3.366 1.409 1.00 77.69 172 THR A C 1
ATOM 1373 O O . THR A 1 172 ? 17.821 4.228 1.818 1.00 77.69 172 THR A O 1
ATOM 1376 N N . ASN A 1 173 ? 16.404 2.532 2.228 1.00 78.19 173 ASN A N 1
ATOM 1377 C CA . ASN A 1 173 ? 16.549 2.528 3.669 1.00 78.19 173 ASN A CA 1
ATOM 1378 C C . ASN A 1 173 ? 16.953 1.157 4.228 1.00 78.19 173 ASN A C 1
ATOM 1380 O O . ASN A 1 173 ? 16.525 0.781 5.319 1.00 78.19 173 ASN A O 1
ATOM 1384 N N . PHE A 1 174 ? 17.748 0.396 3.471 1.00 82.94 174 PHE A N 1
ATOM 1385 C CA . PHE A 1 174 ? 18.326 -0.883 3.904 1.00 82.94 174 PHE A CA 1
ATOM 1386 C C . PHE A 1 174 ? 17.297 -1.889 4.438 1.00 82.94 174 PHE A C 1
ATOM 1388 O O . PHE A 1 174 ? 17.586 -2.651 5.357 1.00 82.94 174 PHE A O 1
ATOM 1395 N N . TYR A 1 175 ? 16.085 -1.885 3.875 1.00 82.25 175 TYR A N 1
ATOM 1396 C CA . TYR A 1 175 ? 14.970 -2.707 4.343 1.00 82.25 175 TYR A CA 1
ATOM 1397 C C . TYR A 1 175 ? 14.663 -2.471 5.824 1.00 82.25 175 TYR A C 1
ATOM 1399 O O . TYR A 1 175 ? 14.497 -3.396 6.615 1.00 82.25 175 TYR A O 1
ATOM 1407 N N . MET A 1 176 ? 14.569 -1.198 6.205 1.00 82.50 176 MET A N 1
ATOM 1408 C CA . MET A 1 176 ? 14.092 -0.773 7.514 1.00 82.50 176 MET A CA 1
ATOM 1409 C C . MET A 1 176 ? 12.925 0.222 7.363 1.00 82.50 176 MET A C 1
ATOM 1411 O O . MET A 1 176 ? 12.913 1.017 6.424 1.00 82.50 176 MET A O 1
ATOM 1415 N N . PRO A 1 177 ? 11.956 0.255 8.297 1.00 74.62 177 PRO A N 1
ATOM 1416 C CA . PRO A 1 177 ? 10.840 1.214 8.266 1.00 74.62 177 PRO A CA 1
ATOM 1417 C C . PRO A 1 177 ? 11.249 2.698 8.388 1.00 74.62 177 PRO A C 1
ATOM 1419 O O . PRO A 1 177 ? 10.470 3.598 8.072 1.00 74.62 177 PRO A O 1
ATOM 1422 N N . GLY A 1 178 ? 12.466 2.973 8.870 1.00 83.00 178 GLY A N 1
ATOM 1423 C CA . GLY A 1 178 ? 13.056 4.314 8.856 1.00 83.00 178 GLY A CA 1
ATOM 1424 C C . GLY A 1 178 ? 12.353 5.355 9.719 1.00 83.00 178 GLY A C 1
ATOM 1425 O O . GLY A 1 178 ? 11.635 5.026 10.668 1.00 83.00 178 GLY A O 1
ATOM 1426 N N . GLY A 1 179 ? 12.558 6.631 9.378 1.00 83.06 179 GLY A N 1
ATOM 1427 C CA . GLY A 1 179 ? 11.988 7.781 10.098 1.00 83.06 179 GLY A CA 1
ATOM 1428 C C . GLY A 1 179 ? 10.454 7.775 10.179 1.00 83.06 179 GLY A C 1
ATOM 1429 O O . GLY A 1 179 ? 9.892 8.130 11.221 1.00 83.06 179 GLY A O 1
ATOM 1430 N N . THR A 1 180 ? 9.786 7.272 9.136 1.00 87.81 180 THR A N 1
ATOM 1431 C CA . THR A 1 180 ? 8.323 7.142 9.054 1.00 87.81 180 THR A CA 1
ATOM 1432 C C . THR A 1 180 ? 7.751 6.321 10.211 1.00 87.81 180 THR A C 1
ATOM 1434 O O . THR A 1 180 ? 6.707 6.667 10.760 1.00 87.81 180 THR A O 1
ATOM 1437 N N . SER A 1 181 ? 8.453 5.273 10.655 1.00 88.56 181 SER A N 1
ATOM 1438 C CA . SER A 1 181 ? 7.990 4.392 11.737 1.00 88.56 181 SER A CA 1
ATOM 1439 C C . SER A 1 181 ? 7.745 5.122 13.060 1.00 88.56 181 SER A C 1
ATOM 1441 O O . SER A 1 181 ? 6.795 4.810 13.776 1.00 88.56 181 SER A O 1
ATOM 1443 N N . LYS A 1 182 ? 8.564 6.134 13.377 1.00 89.19 182 LYS A N 1
ATOM 1444 C CA . LYS A 1 182 ? 8.389 6.961 14.576 1.00 89.19 182 LYS A CA 1
ATOM 1445 C C . LYS A 1 182 ? 7.126 7.812 14.468 1.00 89.19 182 LYS A C 1
ATOM 1447 O O . LYS A 1 182 ? 6.372 7.904 15.430 1.00 89.19 182 LYS A O 1
ATOM 1452 N N . GLN A 1 183 ? 6.893 8.411 13.301 1.00 89.75 183 GLN A N 1
ATOM 1453 C CA . GLN A 1 183 ? 5.705 9.226 13.043 1.00 89.75 183 GLN A CA 1
ATOM 1454 C C . GLN A 1 183 ? 4.430 8.380 13.051 1.00 89.75 183 GLN A C 1
ATOM 1456 O O . GLN A 1 183 ? 3.426 8.800 13.619 1.00 89.75 183 GLN A O 1
ATOM 1461 N N . LEU A 1 184 ? 4.490 7.172 12.489 1.00 91.56 184 LEU A N 1
ATOM 1462 C CA . LEU A 1 184 ? 3.382 6.225 12.506 1.00 91.56 184 LEU A CA 1
ATOM 1463 C C . LEU A 1 184 ? 3.040 5.787 13.937 1.00 91.56 184 LEU A C 1
ATOM 1465 O O . LEU A 1 184 ? 1.874 5.803 14.305 1.00 91.56 184 LEU A O 1
ATOM 1469 N N . LYS A 1 185 ? 4.034 5.490 14.784 1.00 92.19 185 LYS A N 1
ATOM 1470 C CA . LYS A 1 185 ? 3.790 5.179 16.207 1.00 92.19 185 LYS A CA 1
ATOM 1471 C C . LYS A 1 185 ? 3.066 6.309 16.936 1.00 92.19 185 LYS A C 1
ATOM 1473 O O . LYS A 1 185 ? 2.121 6.052 17.669 1.00 92.19 185 LYS A O 1
ATOM 1478 N N . ILE A 1 186 ? 3.486 7.556 16.714 1.00 91.25 186 ILE A N 1
ATOM 1479 C CA . ILE A 1 186 ? 2.812 8.728 17.293 1.00 91.25 186 ILE A CA 1
ATOM 1480 C C . ILE A 1 186 ? 1.354 8.785 16.816 1.00 91.25 186 ILE A C 1
ATOM 1482 O O . ILE A 1 186 ? 0.449 8.927 17.632 1.00 91.25 186 ILE A O 1
ATOM 1486 N N . LEU A 1 187 ? 1.129 8.604 15.512 1.00 91.06 187 LEU A N 1
ATOM 1487 C CA . LEU A 1 187 ? -0.199 8.626 14.903 1.00 91.06 187 LEU A CA 1
ATOM 1488 C C . LEU A 1 187 ? -1.142 7.567 15.494 1.00 91.06 187 LEU A C 1
ATOM 1490 O O . LEU A 1 187 ? -2.288 7.875 15.820 1.00 91.06 187 LEU A O 1
ATOM 1494 N N . LEU A 1 188 ? -0.660 6.331 15.635 1.00 91.88 188 LEU A N 1
ATOM 1495 C CA . LEU A 1 188 ? -1.438 5.216 16.173 1.00 91.88 188 LEU A CA 1
ATOM 1496 C C . LEU A 1 188 ? -1.752 5.410 17.663 1.00 91.88 188 LEU A C 1
ATOM 1498 O O . LEU A 1 188 ? -2.883 5.167 18.072 1.00 91.88 188 LEU A O 1
ATOM 1502 N N . ASN A 1 189 ? -0.811 5.939 18.450 1.00 91.75 189 ASN A N 1
ATOM 1503 C CA . ASN A 1 189 ? -1.047 6.251 19.864 1.00 91.75 189 ASN A CA 1
ATOM 1504 C C . ASN A 1 189 ? -2.101 7.362 20.044 1.00 91.75 189 ASN A C 1
ATOM 1506 O O . ASN A 1 189 ? -2.951 7.283 20.929 1.00 91.75 189 ASN A O 1
ATOM 1510 N N . GLU A 1 190 ? -2.078 8.401 19.198 1.00 90.00 190 GLU A N 1
ATOM 1511 C CA . GLU A 1 190 ? -3.113 9.450 19.192 1.00 90.00 190 GLU A CA 1
ATOM 1512 C C . GLU A 1 190 ? -4.500 8.886 18.840 1.00 90.00 190 GLU A C 1
ATOM 1514 O O . GLU A 1 190 ? -5.521 9.298 19.400 1.00 90.00 190 GLU A O 1
ATOM 1519 N N . LEU A 1 191 ? -4.548 7.940 17.900 1.00 87.06 191 LEU A N 1
ATOM 1520 C CA . LEU A 1 191 ? -5.779 7.254 17.518 1.00 87.06 191 LEU A CA 1
ATOM 1521 C C . LEU A 1 191 ? -6.317 6.371 18.635 1.00 87.06 191 LEU A C 1
ATOM 1523 O O . LEU A 1 191 ? -7.511 6.422 18.927 1.00 87.06 191 LEU A O 1
ATOM 1527 N N . GLU A 1 192 ? -5.454 5.605 19.292 1.00 88.56 192 GLU A N 1
ATOM 1528 C CA . GLU A 1 192 ? -5.840 4.770 20.424 1.00 88.56 192 GLU A CA 1
ATOM 1529 C C . GLU A 1 192 ? -6.422 5.621 21.560 1.00 88.56 192 GLU A C 1
ATOM 1531 O O . GLU A 1 192 ? -7.480 5.291 22.098 1.00 88.56 192 GLU A O 1
ATOM 1536 N N . ALA A 1 193 ? -5.809 6.771 21.860 1.00 88.00 193 ALA A N 1
ATOM 1537 C CA . ALA A 1 193 ? -6.296 7.689 22.887 1.00 88.00 193 ALA A CA 1
ATOM 1538 C C . ALA A 1 193 ? -7.703 8.247 22.593 1.00 88.00 193 ALA A C 1
ATOM 1540 O O . ALA A 1 193 ? -8.461 8.528 23.522 1.00 88.00 193 ALA A O 1
ATOM 1541 N N . THR A 1 194 ? -8.064 8.407 21.316 1.00 84.19 194 THR A N 1
ATOM 1542 C CA . THR A 1 194 ? -9.347 9.001 20.897 1.00 84.19 194 THR A CA 1
ATOM 1543 C C . THR A 1 194 ? -10.439 7.969 20.629 1.00 84.19 194 THR A C 1
ATOM 1545 O O . THR A 1 194 ? -11.604 8.219 20.928 1.00 84.19 194 THR A O 1
ATOM 1548 N N . THR A 1 195 ? -10.081 6.803 20.094 1.00 81.38 195 THR A N 1
ATOM 1549 C CA . THR A 1 195 ? -11.038 5.783 19.628 1.00 81.38 195 THR A CA 1
ATOM 1550 C C . THR A 1 195 ? -11.074 4.532 20.504 1.00 81.38 195 THR A C 1
ATOM 1552 O O . THR A 1 195 ? -11.992 3.730 20.371 1.00 81.38 195 THR A O 1
ATOM 1555 N N . ARG A 1 196 ? -10.090 4.349 21.401 1.00 78.94 196 ARG A N 1
ATOM 1556 C CA . ARG A 1 196 ? -9.811 3.091 22.126 1.00 78.94 196 ARG A CA 1
ATOM 1557 C C . ARG A 1 196 ? -9.527 1.892 21.207 1.00 78.94 196 ARG A C 1
ATOM 1559 O O . ARG A 1 196 ? -9.538 0.748 21.663 1.00 78.94 196 ARG A O 1
ATOM 1566 N N . ASN A 1 197 ? -9.235 2.142 19.930 1.00 79.38 197 ASN A N 1
ATOM 1567 C CA . ASN A 1 197 ? -8.838 1.118 18.973 1.00 79.38 197 ASN A CA 1
ATOM 1568 C C . ASN A 1 197 ? -7.310 1.051 18.891 1.00 79.38 197 ASN A C 1
ATOM 1570 O O . ASN A 1 197 ? -6.673 1.885 18.253 1.00 79.38 197 ASN A O 1
ATOM 1574 N N . HIS A 1 198 ? -6.726 0.035 19.525 1.00 87.12 198 HIS A N 1
ATOM 1575 C CA . HIS A 1 198 ? -5.299 -0.262 19.407 1.00 87.12 198 HIS A CA 1
ATOM 1576 C C . HIS A 1 198 ? -5.009 -1.026 18.108 1.00 87.12 198 HIS A C 1
ATOM 1578 O O . HIS A 1 198 ? -5.389 -2.192 17.978 1.00 87.12 198 HIS A O 1
ATOM 1584 N N . VAL A 1 199 ? -4.315 -0.387 17.166 1.00 90.06 199 VAL A N 1
ATOM 1585 C CA . VAL A 1 199 ? -3.792 -1.038 15.957 1.00 90.06 199 VAL A CA 1
ATOM 1586 C C . VAL A 1 199 ? -2.330 -1.413 16.215 1.00 90.06 199 VAL A C 1
ATOM 1588 O O . VAL A 1 199 ? -1.507 -0.511 16.393 1.00 90.06 199 VAL A O 1
ATOM 1591 N N . PRO A 1 200 ? -1.975 -2.711 16.256 1.00 91.38 200 PRO A N 1
ATOM 1592 C CA . PRO A 1 200 ? -0.604 -3.116 16.535 1.00 91.38 200 PRO A CA 1
ATOM 1593 C C . PRO A 1 200 ? 0.335 -2.638 15.423 1.00 91.38 200 PRO A C 1
ATOM 1595 O O . PRO A 1 200 ? -0.000 -2.710 14.247 1.00 91.38 200 PRO A O 1
ATOM 1598 N N . PHE A 1 201 ? 1.537 -2.192 15.784 1.00 93.12 201 PHE A N 1
ATOM 1599 C CA . PHE A 1 201 ? 2.616 -1.920 14.832 1.00 93.12 201 PHE A CA 1
ATOM 1600 C C . PHE A 1 201 ? 3.871 -2.673 15.269 1.00 93.12 201 PHE A C 1
ATOM 1602 O O . PHE A 1 201 ? 4.691 -2.177 16.049 1.00 93.12 201 PHE A O 1
ATOM 1609 N N . ILE A 1 202 ? 3.957 -3.918 14.805 1.00 92.44 202 ILE A N 1
ATOM 1610 C CA . ILE A 1 202 ? 4.940 -4.927 15.205 1.00 92.44 202 ILE A CA 1
ATOM 1611 C C . ILE A 1 202 ? 5.565 -5.577 13.967 1.00 92.44 202 ILE A C 1
ATO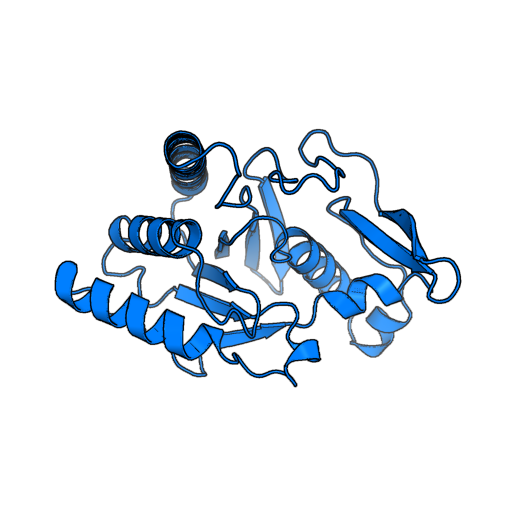M 1613 O O . ILE A 1 202 ? 5.195 -5.284 12.831 1.00 92.44 202 ILE A O 1
ATOM 1617 N N . LYS A 1 203 ? 6.553 -6.449 14.168 1.00 91.19 203 LYS A N 1
ATOM 1618 C CA . LYS A 1 203 ? 7.281 -7.082 13.062 1.00 91.19 203 LYS A CA 1
ATOM 1619 C C . LYS A 1 203 ? 6.369 -7.977 12.218 1.00 91.19 203 LYS A C 1
ATOM 1621 O O . LYS A 1 203 ? 6.510 -8.026 11.006 1.00 91.19 203 LYS A O 1
ATOM 1626 N N . GLU A 1 204 ? 5.424 -8.653 12.856 1.00 92.94 204 GLU A N 1
ATOM 1627 C CA . GLU A 1 204 ? 4.546 -9.663 12.264 1.00 92.94 204 GLU A CA 1
ATOM 1628 C C . GLU A 1 204 ? 3.546 -9.064 11.268 1.00 92.94 204 GLU A C 1
ATOM 1630 O O . GLU A 1 204 ? 3.121 -9.749 10.340 1.00 92.94 204 GLU A O 1
ATOM 1635 N N . ASN A 1 205 ? 3.195 -7.785 11.433 1.00 93.62 205 ASN A N 1
ATOM 1636 C CA . ASN A 1 205 ? 2.301 -7.067 10.530 1.00 93.62 205 ASN A CA 1
ATOM 1637 C C . ASN A 1 205 ? 2.997 -5.942 9.751 1.00 93.62 205 ASN A C 1
ATOM 1639 O O . ASN A 1 205 ? 2.316 -5.104 9.165 1.00 93.62 205 ASN A O 1
ATOM 1643 N N . THR A 1 206 ? 4.333 -5.925 9.723 1.00 94.25 206 THR A N 1
ATOM 1644 C CA . THR A 1 206 ? 5.120 -4.921 8.999 1.00 94.25 206 THR A CA 1
ATOM 1645 C C . THR A 1 206 ? 6.014 -5.582 7.961 1.00 94.25 206 THR A C 1
ATOM 1647 O O . THR A 1 206 ? 6.884 -6.385 8.286 1.00 94.25 206 THR A O 1
ATOM 1650 N N . PHE A 1 207 ? 5.841 -5.183 6.706 1.00 93.50 207 PHE A N 1
ATOM 1651 C CA . PHE A 1 207 ? 6.545 -5.731 5.555 1.00 93.50 207 PHE A CA 1
ATOM 1652 C C . PHE A 1 207 ? 7.332 -4.634 4.855 1.00 93.50 207 PHE A C 1
ATOM 1654 O O . PHE A 1 207 ? 6.936 -3.470 4.835 1.00 93.50 207 PHE A O 1
ATOM 1661 N N . LEU A 1 208 ? 8.468 -5.018 4.287 1.00 89.88 208 LEU A N 1
ATOM 1662 C CA . LEU A 1 208 ? 9.393 -4.128 3.601 1.00 89.88 208 LEU A CA 1
ATOM 1663 C C . LEU A 1 208 ? 9.516 -4.616 2.171 1.00 89.88 208 LEU A C 1
ATOM 1665 O O . LEU A 1 208 ? 9.904 -5.758 1.932 1.00 89.88 208 LEU A O 1
ATOM 1669 N N . PHE A 1 209 ? 9.144 -3.757 1.239 1.00 85.56 209 PHE A N 1
ATOM 1670 C CA . PHE A 1 209 ? 9.031 -4.086 -0.163 1.00 85.56 209 PHE A CA 1
ATOM 1671 C C . PHE A 1 209 ? 9.889 -3.141 -0.994 1.00 85.56 209 PHE A C 1
ATOM 1673 O O . PHE A 1 209 ? 9.817 -1.918 -0.861 1.00 85.56 209 PHE A O 1
ATOM 1680 N N . ASP A 1 210 ? 10.705 -3.720 -1.865 1.00 81.44 210 ASP A N 1
ATOM 1681 C CA . ASP A 1 210 ? 11.464 -2.973 -2.853 1.00 81.44 210 ASP A CA 1
ATOM 1682 C C . ASP A 1 210 ? 10.763 -3.046 -4.212 1.00 81.44 210 ASP A C 1
ATOM 1684 O O . ASP A 1 210 ? 10.869 -4.025 -4.946 1.00 81.44 210 ASP A O 1
ATOM 1688 N N . ASN A 1 211 ? 10.024 -1.989 -4.526 1.00 70.69 211 ASN A N 1
ATOM 1689 C CA . ASN A 1 211 ? 9.319 -1.783 -5.789 1.00 70.69 211 ASN A CA 1
ATOM 1690 C C . ASN A 1 211 ? 10.206 -1.163 -6.885 1.00 70.69 211 ASN A C 1
ATOM 1692 O O . ASN A 1 211 ? 9.787 -1.145 -8.038 1.00 70.69 211 ASN A O 1
ATOM 1696 N N . GLU A 1 212 ? 11.407 -0.666 -6.565 1.00 66.44 212 GLU A N 1
ATOM 1697 C CA . GLU A 1 212 ? 12.312 -0.062 -7.558 1.00 66.44 212 GLU A CA 1
ATOM 1698 C C . GLU A 1 212 ? 12.945 -1.128 -8.455 1.00 66.44 212 GLU A C 1
ATOM 1700 O O . GLU A 1 212 ? 13.157 -0.886 -9.639 1.00 66.44 212 GLU A O 1
ATOM 1705 N N . SER A 1 213 ? 13.164 -2.337 -7.922 1.00 60.38 213 SER A N 1
ATOM 1706 C CA . SER A 1 213 ? 13.648 -3.502 -8.684 1.00 60.38 213 SER A CA 1
ATOM 1707 C C . SER A 1 213 ? 12.853 -3.747 -9.966 1.00 60.38 213 SER A C 1
ATOM 1709 O O . SER A 1 213 ? 13.429 -4.132 -10.978 1.00 60.38 213 SER A O 1
ATOM 1711 N N . PHE A 1 214 ? 11.543 -3.476 -9.937 1.00 60.06 214 PHE A N 1
ATOM 1712 C CA . PHE A 1 214 ? 10.663 -3.676 -11.083 1.00 60.06 214 PHE A CA 1
ATOM 1713 C C . PHE A 1 214 ? 11.058 -2.823 -12.298 1.00 60.06 214 PHE A C 1
ATOM 1715 O O . PHE A 1 214 ? 10.887 -3.258 -13.430 1.00 60.06 214 PHE A O 1
ATOM 1722 N N . ARG A 1 215 ? 11.648 -1.640 -12.074 1.00 60.38 215 ARG A N 1
ATOM 1723 C CA . ARG A 1 215 ? 12.122 -0.742 -13.142 1.00 60.38 215 ARG A CA 1
ATOM 1724 C C . ARG A 1 215 ? 13.327 -1.294 -13.901 1.00 60.38 215 ARG A C 1
ATOM 1726 O O . ARG A 1 215 ? 13.604 -0.843 -15.004 1.00 60.38 215 ARG A O 1
ATOM 1733 N N . PHE A 1 216 ? 14.049 -2.241 -13.306 1.00 55.88 216 PHE A N 1
ATOM 1734 C CA . PHE A 1 216 ? 15.284 -2.795 -13.859 1.00 55.88 216 PHE A CA 1
ATOM 1735 C C . PHE A 1 216 ? 15.084 -4.136 -14.563 1.00 55.88 216 PHE A C 1
ATOM 1737 O O . PHE A 1 216 ? 16.051 -4.684 -15.071 1.00 55.88 216 PHE A O 1
ATOM 1744 N N . PHE A 1 217 ? 13.862 -4.677 -14.605 1.00 52.59 217 PHE A N 1
ATOM 1745 C CA . PHE A 1 217 ? 13.608 -5.912 -15.349 1.00 52.59 217 PHE A CA 1
ATOM 1746 C C . PHE A 1 217 ? 13.571 -5.707 -16.874 1.00 52.59 217 PHE A C 1
ATOM 1748 O O . PHE A 1 217 ? 13.675 -6.685 -17.607 1.00 52.59 217 PHE A O 1
ATOM 1755 N N . ASP A 1 218 ? 13.420 -4.464 -17.345 1.00 43.19 218 ASP A N 1
ATOM 1756 C CA . ASP A 1 218 ? 13.395 -4.107 -18.775 1.00 43.19 218 ASP A CA 1
ATOM 1757 C C . ASP A 1 218 ? 14.776 -3.681 -19.326 1.00 43.19 218 ASP A C 1
ATOM 1759 O O . ASP A 1 218 ? 14.861 -3.228 -20.470 1.00 43.19 218 ASP A O 1
ATOM 1763 N N . TYR A 1 219 ? 15.853 -3.826 -18.538 1.00 38.56 219 TYR A N 1
ATOM 1764 C CA . TYR A 1 219 ? 17.233 -3.500 -18.929 1.00 38.56 219 TYR A CA 1
ATOM 1765 C C . TYR A 1 219 ? 18.146 -4.728 -18.967 1.00 38.56 219 TYR A C 1
ATOM 1767 O O . TYR A 1 219 ? 18.156 -5.497 -17.980 1.00 38.56 219 TYR A O 1
#

Solvent-accessible surface area (backbone atoms only — not comparable to full-atom values): 12534 Å² total; per-residue (Å²): 84,34,33,39,46,42,40,44,44,89,45,45,70,64,54,48,53,24,51,53,55,30,52,71,73,34,95,44,70,73,50,39,77,72,43,81,86,49,64,84,58,53,48,55,51,75,47,64,43,89,86,78,66,48,72,46,76,48,74,47,61,64,93,49,98,51,45,55,76,63,98,73,71,51,44,36,39,73,52,72,46,77,48,79,44,83,53,97,94,42,57,39,30,45,31,46,49,46,29,41,63,38,91,79,40,70,73,52,46,51,52,52,46,52,50,50,52,64,56,54,67,75,43,99,59,79,60,32,40,36,44,40,37,58,44,53,35,87,62,73,50,72,50,58,52,49,51,53,50,52,55,60,66,74,44,57,87,78,49,37,84,29,44,31,39,34,25,20,54,9,65,86,47,76,63,38,56,53,51,26,49,60,50,49,52,53,53,47,53,57,42,22,75,74,68,73,53,76,58,79,89,50,73,91,43,48,44,71,36,62,59,64,63,66,73,53,74,85,108

Radius of gyration: 17.5 Å; Cα contacts (8 Å, |Δi|>4): 373; chains: 1; bounding box: 45×42×45 Å